Protein AF-A0A3P6EZZ0-F1 (afdb_monomer_lite)

Foldseek 3Di:
DDDDDDDDDDDPKDWFDADDDDDDDDDDDDFGEHEDQVDPAWEDQDCVQFPDWDADPFDWDQDPVRDIWTWGGFGFGPDPPDDGDHGYTNIPPDRGTYDHPNVLVVVQWDWDDDPPTTITGRVVCVVVPPCFLLNVVCVVVPNPDSQVVLVCLVVVVDPPRPNGDNDDPDDDPVND

Structure (mmCIF, N/CA/C/O backbone):
data_AF-A0A3P6EZZ0-F1
#
_entry.id   AF-A0A3P6EZZ0-F1
#
loop_
_atom_site.group_PDB
_atom_site.id
_atom_site.type_symbol
_atom_site.label_atom_id
_atom_site.label_alt_id
_atom_site.label_comp_id
_atom_site.label_asym_id
_atom_site.label_entity_id
_atom_site.label_seq_id
_atom_site.pdbx_PDB_ins_code
_atom_site.Cartn_x
_atom_site.Cartn_y
_atom_site.Cartn_z
_atom_site.occupancy
_atom_site.B_iso_or_equiv
_atom_site.auth_seq_id
_atom_site.auth_comp_id
_atom_site.auth_asym_id
_atom_site.auth_atom_id
_atom_site.pdbx_PDB_model_num
ATOM 1 N N . MET A 1 1 ? 26.708 0.540 8.940 1.00 28.05 1 MET A N 1
ATOM 2 C CA . MET A 1 1 ? 27.035 0.423 7.504 1.00 28.05 1 MET A CA 1
ATOM 3 C C . MET A 1 1 ? 26.176 1.460 6.800 1.00 28.05 1 MET A C 1
ATOM 5 O O . MET A 1 1 ? 24.969 1.291 6.751 1.00 28.05 1 MET A O 1
ATOM 9 N N . VAL A 1 2 ? 26.761 2.605 6.452 1.00 23.91 2 VAL A N 1
ATOM 10 C CA . VAL A 1 2 ? 26.033 3.762 5.907 1.00 23.91 2 VAL A CA 1
ATOM 11 C C . VAL A 1 2 ? 25.915 3.562 4.398 1.00 23.91 2 VAL A C 1
ATOM 13 O O . VAL A 1 2 ? 26.934 3.332 3.751 1.00 23.91 2 VAL A O 1
ATOM 16 N N . CYS A 1 3 ? 24.706 3.614 3.842 1.00 23.72 3 CYS A N 1
ATOM 17 C CA . CYS A 1 3 ? 24.508 3.647 2.394 1.00 23.72 3 CYS A CA 1
ATOM 18 C C . CYS A 1 3 ? 23.926 4.999 1.989 1.00 23.72 3 CYS A C 1
ATOM 20 O O . CYS A 1 3 ? 22.814 5.356 2.367 1.00 23.72 3 CYS A O 1
ATOM 22 N N . ASN A 1 4 ? 24.730 5.733 1.222 1.00 24.80 4 ASN A N 1
ATOM 23 C CA . ASN A 1 4 ? 24.359 6.948 0.515 1.00 24.80 4 ASN A CA 1
ATOM 24 C C . ASN A 1 4 ? 23.373 6.603 -0.611 1.00 24.80 4 ASN A C 1
ATOM 26 O O . ASN A 1 4 ? 23.670 5.731 -1.428 1.00 24.80 4 ASN A O 1
ATOM 30 N N . LEU A 1 5 ? 22.246 7.315 -0.698 1.00 31.33 5 LEU A N 1
ATOM 31 C CA . LEU A 1 5 ? 21.409 7.304 -1.897 1.00 31.33 5 LEU A CA 1
ATOM 32 C C . LEU A 1 5 ? 21.987 8.273 -2.936 1.00 31.33 5 LEU A C 1
ATOM 34 O O . LEU A 1 5 ? 22.068 9.478 -2.702 1.00 31.33 5 LEU A O 1
ATOM 38 N N . ALA A 1 6 ? 22.351 7.742 -4.103 1.00 25.73 6 ALA A N 1
ATOM 39 C CA . ALA A 1 6 ? 22.494 8.524 -5.324 1.00 25.73 6 ALA A CA 1
ATOM 40 C C . ALA A 1 6 ? 21.128 8.610 -6.025 1.00 25.73 6 ALA A C 1
ATOM 42 O O . ALA A 1 6 ? 20.428 7.611 -6.179 1.00 25.73 6 ALA A O 1
ATOM 43 N N . ARG A 1 7 ? 20.758 9.823 -6.438 1.00 33.44 7 ARG A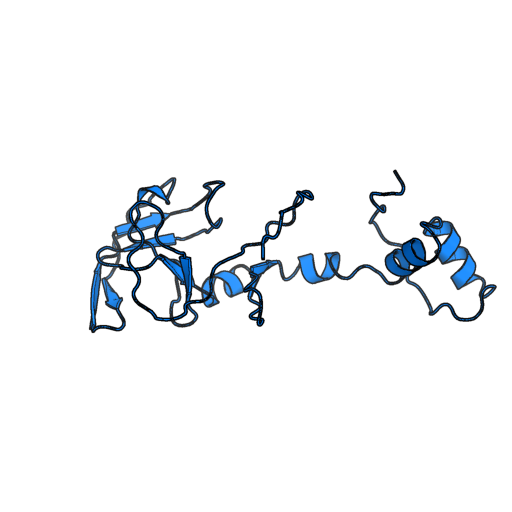 N 1
ATOM 44 C CA . ARG A 1 7 ? 19.511 10.155 -7.134 1.00 33.44 7 ARG A CA 1
ATOM 45 C C . ARG A 1 7 ? 19.653 9.821 -8.623 1.00 33.44 7 ARG A C 1
ATOM 47 O O . ARG A 1 7 ? 20.519 10.386 -9.285 1.00 33.44 7 ARG A O 1
ATOM 54 N N . ILE A 1 8 ? 18.793 8.948 -9.148 1.00 30.89 8 ILE A N 1
ATOM 55 C CA . ILE A 1 8 ? 18.548 8.784 -10.590 1.00 30.89 8 ILE A CA 1
ATOM 56 C C . ILE A 1 8 ? 17.035 8.885 -10.816 1.00 30.89 8 ILE A C 1
ATOM 58 O O . ILE A 1 8 ? 16.239 8.421 -10.002 1.00 30.89 8 ILE A O 1
ATOM 62 N N . GLN A 1 9 ? 16.661 9.592 -11.878 1.00 33.19 9 GLN A N 1
ATOM 63 C CA . GLN A 1 9 ? 15.334 10.137 -12.129 1.00 33.19 9 GLN A CA 1
ATOM 64 C C . GLN A 1 9 ? 14.316 9.075 -12.597 1.00 33.19 9 GLN A C 1
ATOM 66 O O . GLN A 1 9 ? 14.537 8.383 -13.584 1.00 33.19 9 GLN A O 1
ATOM 71 N N . GLU A 1 10 ? 13.212 9.019 -11.843 1.00 41.62 10 GLU A N 1
ATOM 72 C CA . GLU A 1 10 ? 11.846 8.522 -12.101 1.00 41.62 10 GLU A CA 1
ATOM 73 C C . GLU A 1 10 ? 11.598 7.091 -12.622 1.00 41.62 10 GLU A C 1
ATOM 75 O O . GLU A 1 10 ? 11.054 6.860 -13.700 1.00 41.62 10 GLU A O 1
ATOM 80 N N . ALA A 1 11 ? 11.776 6.133 -11.710 1.00 39.00 11 ALA A N 1
ATOM 81 C CA . ALA A 1 11 ? 10.779 5.089 -11.468 1.00 39.00 11 ALA A CA 1
ATOM 82 C C . ALA A 1 11 ? 10.306 5.234 -10.010 1.00 39.00 11 ALA A C 1
ATOM 84 O O . ALA A 1 11 ? 11.130 5.243 -9.097 1.00 39.00 11 ALA A O 1
ATOM 85 N N . THR A 1 12 ? 9.005 5.423 -9.774 1.00 47.19 12 THR A N 1
ATOM 86 C CA . THR A 1 12 ? 8.444 5.567 -8.419 1.00 47.19 12 THR A CA 1
ATOM 87 C C . THR A 1 12 ? 8.490 4.207 -7.726 1.00 47.19 12 THR A C 1
ATOM 89 O O . THR A 1 12 ? 7.590 3.392 -7.884 1.00 47.19 12 THR A O 1
ATOM 92 N N . TYR A 1 13 ? 9.588 3.926 -7.032 1.00 51.91 13 TYR A N 1
ATOM 93 C CA . TYR A 1 13 ? 9.741 2.738 -6.206 1.00 51.91 13 TYR A CA 1
ATOM 94 C C . TYR A 1 13 ? 9.215 3.063 -4.807 1.00 51.91 13 TYR A C 1
ATOM 96 O O . TYR A 1 13 ? 9.622 4.055 -4.201 1.00 51.91 13 TYR A O 1
ATOM 104 N N . MET A 1 14 ? 8.351 2.205 -4.274 1.00 54.03 14 MET A N 1
ATOM 105 C CA . MET A 1 14 ? 7.872 2.304 -2.896 1.00 54.03 14 MET A CA 1
ATOM 106 C C . MET A 1 14 ? 8.719 1.380 -2.016 1.00 54.03 14 MET A C 1
ATOM 108 O O . MET A 1 14 ? 8.577 0.162 -2.095 1.00 54.03 14 MET A O 1
ATOM 112 N N . ILE A 1 15 ? 9.630 1.953 -1.219 1.00 52.09 15 ILE A N 1
ATOM 113 C CA . ILE A 1 15 ? 10.381 1.223 -0.185 1.00 52.09 15 ILE A CA 1
ATOM 114 C C . ILE A 1 15 ? 9.581 1.346 1.114 1.00 52.09 15 ILE A C 1
ATOM 116 O O . ILE A 1 15 ? 9.424 2.451 1.626 1.00 52.09 15 ILE A O 1
ATOM 120 N N . SER A 1 16 ? 9.087 0.236 1.664 1.00 51.25 16 SER A N 1
ATOM 121 C CA . SER A 1 16 ? 8.527 0.206 3.024 1.00 51.25 16 SER A CA 1
ATOM 122 C C . SER A 1 16 ? 9.181 -0.900 3.849 1.00 51.25 16 SER A C 1
ATOM 124 O O . SER A 1 16 ? 9.653 -1.915 3.327 1.00 51.25 16 SER A O 1
ATOM 126 N N . ASN A 1 17 ? 9.264 -0.655 5.155 1.00 45.66 17 ASN A N 1
ATOM 127 C CA . ASN A 1 17 ? 9.821 -1.596 6.109 1.00 45.66 17 ASN A CA 1
ATOM 128 C C . ASN A 1 17 ? 8.836 -2.756 6.315 1.00 45.66 17 ASN A C 1
ATOM 130 O O . ASN A 1 17 ? 7.665 -2.554 6.636 1.00 45.66 17 ASN A O 1
ATOM 134 N N . VAL A 1 18 ? 9.318 -3.989 6.164 1.00 45.22 18 VAL A N 1
ATOM 135 C CA . VAL A 1 18 ? 8.563 -5.188 6.556 1.00 45.22 18 VAL A CA 1
ATOM 136 C C . VAL A 1 18 ? 8.558 -5.277 8.083 1.00 45.22 18 VAL A C 1
ATOM 138 O O . VAL A 1 18 ? 9.588 -5.059 8.723 1.00 45.22 18 VAL A O 1
ATOM 141 N N . ALA A 1 19 ? 7.404 -5.581 8.680 1.00 38.41 19 ALA A N 1
ATOM 142 C CA . ALA A 1 19 ? 7.264 -5.664 10.129 1.00 38.41 19 ALA A CA 1
ATOM 143 C C . ALA A 1 19 ? 8.141 -6.784 10.720 1.00 38.41 19 ALA A C 1
ATOM 145 O O . ALA A 1 19 ? 7.904 -7.963 10.469 1.00 38.41 19 ALA A O 1
ATOM 146 N N . TYR A 1 20 ? 9.100 -6.418 11.574 1.00 37.12 20 TYR A N 1
ATOM 147 C CA . TYR A 1 20 ? 9.506 -7.257 12.700 1.00 37.12 20 TYR A CA 1
ATOM 148 C C . TYR A 1 20 ? 8.698 -6.798 13.914 1.00 37.12 20 TYR A C 1
ATOM 150 O O . TYR A 1 20 ? 8.723 -5.622 14.274 1.00 37.12 20 TYR A O 1
ATOM 158 N N . THR A 1 21 ? 7.953 -7.707 14.541 1.00 36.00 21 THR A N 1
ATOM 159 C CA . THR A 1 21 ? 7.258 -7.409 15.795 1.00 36.00 21 THR A CA 1
ATOM 160 C C . THR A 1 21 ? 8.283 -7.299 16.923 1.00 36.00 21 THR A C 1
ATOM 162 O O . THR A 1 21 ? 8.655 -8.301 17.532 1.00 36.00 21 THR A O 1
ATOM 165 N N . SER A 1 22 ? 8.724 -6.088 17.236 1.00 38.91 22 SER A N 1
ATOM 166 C CA . SER A 1 22 ? 9.262 -5.767 18.557 1.00 38.91 22 SER A CA 1
ATOM 167 C C . SER A 1 22 ? 8.911 -4.331 18.908 1.00 38.91 22 SER A C 1
ATOM 169 O O . SER A 1 22 ? 9.177 -3.408 18.141 1.00 38.91 22 SER A O 1
ATOM 171 N N . ALA A 1 23 ? 8.272 -4.176 20.065 1.00 46.78 23 ALA A N 1
ATOM 172 C CA . ALA A 1 23 ? 7.908 -2.900 20.645 1.00 46.78 23 ALA A CA 1
ATOM 173 C C . ALA A 1 23 ? 9.170 -2.092 20.960 1.00 46.78 23 ALA A C 1
ATOM 175 O O . ALA A 1 23 ? 9.807 -2.340 21.976 1.00 46.78 23 ALA A O 1
ATOM 176 N N . GLU A 1 24 ? 9.497 -1.106 20.131 1.00 44.06 24 GLU A N 1
ATOM 177 C CA . GLU A 1 24 ? 10.319 0.017 20.566 1.00 44.06 24 GLU A CA 1
ATOM 178 C C . GLU A 1 24 ? 9.646 1.326 20.166 1.00 44.06 24 GLU A C 1
ATOM 180 O O . GLU A 1 24 ? 9.379 1.612 19.001 1.00 44.06 24 GLU A O 1
ATOM 185 N N . SER A 1 25 ? 9.309 2.095 21.197 1.00 52.31 25 SER A N 1
ATOM 186 C CA . SER A 1 25 ? 8.769 3.441 21.121 1.00 52.31 25 SER A CA 1
ATOM 187 C C . SER A 1 25 ? 9.882 4.417 20.742 1.00 52.31 25 SER A C 1
ATOM 189 O O . SER A 1 25 ? 10.648 4.839 21.610 1.00 52.31 25 SER A O 1
ATOM 191 N N . SER A 1 26 ? 9.966 4.804 19.470 1.00 43.06 26 SER A N 1
ATOM 192 C CA . SER A 1 26 ? 10.725 5.988 19.062 1.00 43.06 26 SER A CA 1
ATOM 193 C C . SER A 1 26 ? 9.802 7.208 19.025 1.00 43.06 26 SER A C 1
ATOM 195 O O . SER A 1 26 ? 8.732 7.188 18.424 1.00 43.06 26 SER A O 1
ATOM 197 N N . SER A 1 27 ? 10.219 8.256 19.725 1.00 49.09 27 SER A N 1
ATOM 198 C CA . SER A 1 27 ? 9.545 9.542 19.913 1.00 49.09 27 SER A CA 1
ATOM 199 C C . SER A 1 27 ? 9.191 10.273 18.606 1.00 49.09 27 SER A C 1
ATOM 201 O O . SER A 1 27 ? 10.075 10.470 17.782 1.00 49.09 27 SER A O 1
ATOM 203 N N . GLN A 1 28 ? 7.919 10.697 18.514 1.00 50.50 28 GLN A N 1
ATOM 204 C CA . GLN A 1 28 ? 7.280 11.729 17.664 1.00 50.50 28 GLN A CA 1
ATOM 205 C C . GLN A 1 28 ? 7.829 11.947 16.238 1.00 50.50 28 GLN A C 1
ATOM 207 O O . GLN A 1 28 ? 8.820 12.642 16.053 1.00 50.50 28 GLN A O 1
ATOM 212 N N . ASP A 1 29 ? 7.154 11.393 15.224 1.00 53.34 29 ASP A N 1
ATOM 213 C CA . ASP A 1 29 ? 6.079 12.073 14.449 1.00 53.34 29 ASP A CA 1
ATOM 214 C C . ASP A 1 29 ? 5.773 11.344 13.118 1.00 53.34 29 ASP A C 1
ATOM 216 O O . ASP A 1 29 ? 4.855 11.706 12.396 1.00 53.34 29 ASP A O 1
ATOM 220 N N . ASP A 1 30 ? 6.479 10.249 12.815 1.00 63.12 30 ASP A N 1
ATOM 221 C CA . ASP A 1 30 ? 6.140 9.367 11.694 1.00 63.12 30 ASP A CA 1
ATOM 222 C C . ASP A 1 30 ? 5.981 7.925 12.166 1.00 63.12 30 ASP A C 1
ATOM 224 O O . ASP A 1 30 ? 6.948 7.222 12.467 1.00 63.12 30 ASP A O 1
ATOM 228 N N . SER A 1 31 ? 4.730 7.471 12.243 1.00 71.62 31 SER A N 1
ATOM 229 C CA . SER A 1 31 ? 4.458 6.056 12.493 1.00 71.62 31 SER A CA 1
ATOM 230 C C . SER A 1 31 ? 4.838 5.248 11.244 1.00 71.62 31 SER A C 1
ATOM 232 O O . SER A 1 31 ? 4.391 5.586 10.144 1.00 71.62 31 SER A O 1
ATOM 234 N N . PRO A 1 32 ? 5.642 4.177 11.373 1.00 79.44 32 PRO A N 1
ATOM 235 C CA . PRO A 1 32 ? 6.087 3.397 10.224 1.00 79.44 32 PRO A CA 1
ATOM 236 C C . PRO A 1 32 ? 4.910 2.775 9.463 1.00 79.44 32 PRO A C 1
ATOM 238 O O . PRO A 1 32 ? 3.888 2.405 10.045 1.00 79.44 32 PRO A O 1
ATOM 241 N N . TRP A 1 33 ? 5.086 2.645 8.148 1.00 85.88 33 TRP A N 1
ATOM 242 C CA . TRP A 1 33 ? 4.167 1.941 7.257 1.00 85.88 33 TRP A CA 1
ATOM 243 C C . TRP A 1 33 ? 4.601 0.491 7.077 1.00 85.88 33 TRP A C 1
ATOM 245 O O . TRP A 1 33 ? 5.747 0.238 6.693 1.00 85.88 33 TRP A O 1
ATOM 255 N N . TYR A 1 34 ? 3.669 -0.436 7.288 1.00 86.62 34 TYR A N 1
ATOM 256 C CA . TYR A 1 34 ? 3.895 -1.872 7.173 1.00 86.62 34 TYR A CA 1
ATOM 257 C C . TYR A 1 34 ? 3.076 -2.472 6.037 1.00 86.62 34 TYR A C 1
ATOM 259 O O . TYR A 1 34 ? 1.875 -2.229 5.939 1.00 86.62 34 TYR A O 1
ATOM 267 N N . PHE A 1 35 ? 3.702 -3.309 5.213 1.00 88.38 35 PHE A N 1
ATOM 268 C CA . PHE A 1 35 ? 2.961 -4.158 4.285 1.00 88.38 35 PHE A CA 1
ATOM 269 C C . PHE A 1 35 ? 2.149 -5.203 5.043 1.00 88.38 35 PHE A C 1
ATOM 271 O O . PHE A 1 35 ? 2.686 -5.938 5.873 1.00 88.38 35 PHE A O 1
ATOM 278 N N . ASP A 1 36 ? 0.871 -5.304 4.703 1.00 88.19 36 ASP A N 1
ATOM 279 C CA . ASP A 1 36 ? -0.048 -6.259 5.296 1.00 88.19 36 ASP A CA 1
ATOM 280 C C . ASP A 1 36 ? -0.825 -6.999 4.202 1.00 88.19 36 ASP A C 1
ATOM 282 O O . ASP A 1 36 ? -1.517 -6.405 3.370 1.00 88.19 36 ASP A O 1
ATOM 286 N N . SER A 1 37 ? -0.683 -8.323 4.184 1.00 86.75 37 SER A N 1
ATOM 287 C CA . SER A 1 37 ? -1.398 -9.204 3.255 1.00 86.75 37 SER A CA 1
ATOM 288 C C . SER A 1 37 ? -2.789 -9.599 3.753 1.00 86.75 37 SER A C 1
ATOM 290 O O . SER A 1 37 ? -3.623 -10.013 2.951 1.00 86.75 37 SER A O 1
ATOM 292 N N . CYS A 1 38 ? -3.062 -9.449 5.052 1.00 84.81 38 CYS A N 1
ATOM 293 C CA . CYS A 1 38 ? -4.352 -9.753 5.667 1.00 84.81 38 CYS A CA 1
ATOM 294 C C . CYS A 1 38 ? -5.354 -8.599 5.532 1.00 84.81 38 CYS A C 1
ATOM 296 O O . CYS A 1 38 ? -6.556 -8.808 5.697 1.00 84.81 38 CYS A O 1
ATOM 298 N N . PHE A 1 39 ? -4.887 -7.393 5.206 1.00 82.75 39 PHE A N 1
ATOM 299 C CA . PHE A 1 39 ? -5.744 -6.235 4.981 1.00 82.75 39 PHE A CA 1
ATOM 300 C C . PHE A 1 39 ? -6.062 -6.035 3.500 1.00 82.75 39 PHE A C 1
ATOM 302 O O . PHE A 1 39 ? -5.202 -6.152 2.627 1.00 82.75 39 PHE A O 1
ATOM 309 N N . SER A 1 40 ? -7.317 -5.679 3.223 1.00 87.69 40 SER A N 1
ATOM 310 C CA . SER A 1 40 ? -7.836 -5.411 1.873 1.00 87.69 40 SER A CA 1
ATOM 311 C C . SER A 1 40 ? -7.806 -3.933 1.471 1.00 87.69 40 SER A C 1
ATOM 313 O O . SER A 1 40 ? -8.197 -3.593 0.348 1.00 87.69 40 SER A O 1
ATOM 315 N N . LYS A 1 41 ? -7.419 -3.051 2.403 1.00 93.69 41 LYS A N 1
ATOM 316 C CA . LYS A 1 41 ? -7.342 -1.598 2.219 1.00 93.69 41 LYS A CA 1
ATOM 317 C C . LYS A 1 41 ? -6.117 -1.024 2.913 1.00 93.69 41 LYS A C 1
ATOM 319 O O . LYS A 1 41 ? -5.741 -1.514 3.977 1.00 93.69 41 LYS A O 1
ATOM 324 N N . HIS A 1 42 ? -5.524 0.013 2.329 1.00 94.00 42 HIS A N 1
ATOM 325 C CA . HIS A 1 42 ? -4.560 0.858 3.035 1.00 94.00 42 HIS A CA 1
ATOM 326 C C . HIS A 1 42 ? -5.245 1.568 4.204 1.00 94.00 42 HIS A C 1
ATOM 328 O O . HIS A 1 42 ? -6.378 2.028 4.049 1.00 94.00 42 HIS A O 1
ATOM 334 N N . MET A 1 43 ? -4.586 1.668 5.360 1.00 94.62 43 MET A N 1
ATOM 335 C CA . MET A 1 43 ? -5.178 2.271 6.558 1.00 94.62 43 MET A CA 1
ATOM 336 C C . MET A 1 43 ? -4.171 3.100 7.355 1.00 94.62 43 MET A C 1
ATOM 338 O O . MET A 1 43 ? -3.001 2.738 7.455 1.00 94.62 43 MET A O 1
ATOM 342 N N . THR A 1 44 ? -4.643 4.190 7.954 1.00 93.88 44 THR A N 1
ATOM 343 C CA . THR A 1 44 ? -3.873 5.037 8.873 1.00 93.88 44 THR A CA 1
ATOM 344 C C . THR A 1 44 ? -4.790 5.653 9.932 1.00 93.88 44 THR A C 1
ATOM 346 O O . THR A 1 44 ? -5.966 5.899 9.662 1.00 93.88 44 THR A O 1
ATOM 349 N N . GLU A 1 45 ? -4.257 5.913 11.128 1.00 94.56 45 GLU A N 1
ATOM 350 C CA . GLU A 1 45 ? -4.888 6.783 12.139 1.00 94.56 45 GLU A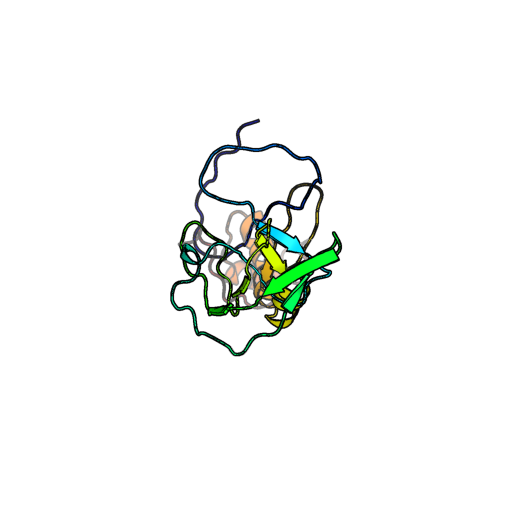 CA 1
ATOM 351 C C . GLU A 1 45 ? -4.424 8.250 11.996 1.00 94.56 45 GLU A C 1
ATOM 353 O O . GLU A 1 45 ? -4.957 9.148 12.641 1.00 94.56 45 GLU A O 1
ATOM 358 N N . ASN A 1 46 ? -3.447 8.544 11.135 1.00 92.62 46 ASN A N 1
ATOM 359 C CA . ASN A 1 46 ? -2.964 9.906 10.952 1.00 92.62 46 ASN A CA 1
ATOM 360 C C . ASN A 1 46 ? -3.673 10.583 9.770 1.00 92.62 46 ASN A C 1
ATOM 362 O O . ASN A 1 46 ? -3.355 10.347 8.603 1.00 92.62 46 ASN A O 1
ATOM 366 N N . GLN A 1 47 ? -4.638 11.450 10.078 1.00 92.69 47 GLN A N 1
ATOM 367 C CA . GLN A 1 47 ? -5.384 12.199 9.066 1.00 92.69 47 GLN A CA 1
ATOM 368 C C . GLN A 1 47 ? -4.495 13.177 8.274 1.00 92.69 47 GLN A C 1
ATOM 370 O O . GLN A 1 47 ? -4.793 13.442 7.111 1.00 92.69 47 GLN A O 1
ATOM 375 N N . ASP A 1 48 ? -3.389 13.665 8.844 1.00 91.56 48 ASP A N 1
ATOM 376 C CA . ASP A 1 48 ? -2.502 14.657 8.209 1.00 91.56 48 ASP A CA 1
ATOM 377 C C . ASP A 1 48 ? -1.707 14.084 7.023 1.00 91.56 48 ASP A C 1
ATOM 379 O O . ASP A 1 48 ? -1.053 14.810 6.266 1.00 91.56 48 ASP A O 1
ATOM 383 N N . TYR A 1 49 ? -1.760 12.766 6.839 1.00 90.50 49 TYR A N 1
ATOM 384 C CA . TYR A 1 49 ? -1.231 12.091 5.660 1.00 90.50 49 TYR A CA 1
ATOM 385 C C . TYR A 1 49 ? -2.178 12.154 4.455 1.00 90.50 49 TYR A C 1
ATOM 387 O O . TYR A 1 49 ? -1.753 11.896 3.329 1.00 90.50 49 TYR A O 1
ATOM 395 N N . ILE A 1 50 ? -3.451 12.499 4.667 1.00 92.56 50 ILE A N 1
ATOM 396 C CA . ILE A 1 50 ? -4.502 12.425 3.652 1.00 92.56 50 ILE A CA 1
ATOM 397 C C . ILE A 1 50 ? -4.836 13.836 3.154 1.00 92.56 50 ILE A C 1
ATOM 399 O O . ILE A 1 50 ? -5.434 14.632 3.873 1.00 92.56 50 ILE A O 1
ATOM 403 N N . GLU A 1 51 ? -4.512 14.147 1.895 1.00 88.81 51 GLU A N 1
ATOM 404 C CA . GLU A 1 51 ? -4.671 15.510 1.353 1.00 88.81 51 GLU A CA 1
ATOM 405 C C . GLU A 1 51 ? -6.139 15.934 1.169 1.00 88.81 51 GLU A C 1
ATOM 407 O O . GLU A 1 51 ? -6.467 17.119 1.251 1.00 88.81 51 GLU A O 1
ATOM 412 N N . LYS A 1 52 ? -7.042 14.977 0.915 1.00 88.62 52 LYS A N 1
ATOM 413 C CA . LYS A 1 52 ? -8.488 15.206 0.740 1.00 88.62 52 LYS A CA 1
ATOM 414 C C . LYS A 1 52 ? -9.283 14.037 1.306 1.00 88.62 52 LYS A C 1
ATOM 416 O O . LYS A 1 52 ? -9.588 13.084 0.593 1.00 88.62 52 LYS A O 1
ATOM 421 N N . LEU A 1 53 ? -9.596 14.100 2.598 1.00 94.44 53 LEU A N 1
ATOM 422 C CA . LEU A 1 53 ? -10.399 13.071 3.249 1.00 94.44 53 LEU A CA 1
ATOM 423 C C . LEU A 1 53 ? -11.880 13.213 2.866 1.00 94.44 53 LEU A C 1
ATOM 425 O O . LEU A 1 53 ? -12.572 14.136 3.306 1.00 94.44 53 LEU A O 1
ATOM 429 N N . GLU A 1 54 ? -12.390 12.254 2.105 1.00 95.94 54 GLU A N 1
ATOM 430 C CA . GLU A 1 54 ? -13.817 12.105 1.853 1.00 95.94 54 GLU A CA 1
ATOM 431 C C . GLU A 1 54 ? -14.446 11.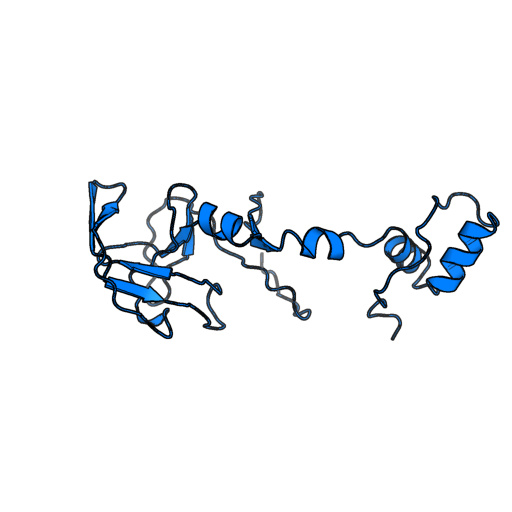289 2.979 1.00 95.94 54 GLU A C 1
ATOM 433 O O . GLU A 1 54 ? -14.131 10.115 3.182 1.00 95.94 54 GLU A O 1
ATOM 438 N N . HIS A 1 55 ? -15.347 11.913 3.737 1.00 95.94 55 HIS A N 1
ATOM 439 C CA . HIS A 1 55 ? -16.047 11.222 4.812 1.00 95.94 55 HIS A CA 1
ATOM 440 C C . HIS A 1 55 ? -17.009 10.188 4.234 1.00 95.94 55 HIS A C 1
ATOM 442 O O . HIS A 1 55 ? -17.860 10.505 3.400 1.00 95.94 55 HIS A O 1
ATOM 448 N N . VAL A 1 56 ? -16.927 8.961 4.737 1.00 93.69 56 VAL A N 1
ATOM 449 C CA . VAL A 1 56 ? -17.799 7.865 4.310 1.00 93.69 56 VAL A CA 1
ATOM 450 C C . VAL A 1 56 ? -18.652 7.394 5.478 1.00 93.69 56 VAL A C 1
ATOM 452 O O . VAL A 1 56 ? -18.249 7.465 6.639 1.00 93.69 56 VAL A O 1
ATOM 455 N N . LYS A 1 57 ? -19.843 6.857 5.188 1.00 89.12 57 LYS A N 1
ATOM 456 C CA . LYS A 1 57 ? -20.589 6.057 6.172 1.00 89.12 57 LYS A CA 1
ATOM 457 C C . LYS A 1 57 ? -19.908 4.694 6.309 1.00 89.12 57 LYS A C 1
ATOM 459 O O . LYS A 1 57 ? -20.392 3.692 5.793 1.00 89.12 57 LYS A O 1
ATOM 464 N N . GLY A 1 58 ? -18.739 4.708 6.937 1.00 83.31 58 GLY A N 1
ATOM 465 C CA . GLY A 1 58 ? -17.897 3.543 7.137 1.00 83.31 58 GLY A CA 1
ATOM 466 C C . GLY A 1 58 ? -18.427 2.608 8.222 1.00 83.31 58 GLY A C 1
ATOM 467 O O . GLY A 1 58 ? -19.208 3.000 9.093 1.00 83.31 58 GLY A O 1
ATOM 468 N N . GLY A 1 59 ? -17.992 1.351 8.149 1.00 91.12 59 GLY A N 1
ATOM 469 C CA . GLY A 1 59 ? -18.180 0.366 9.210 1.00 91.12 59 GLY A CA 1
ATOM 470 C C . GLY A 1 59 ? -17.099 0.464 10.289 1.00 91.12 59 GLY A C 1
ATOM 471 O O . GLY A 1 59 ? -16.410 1.477 10.428 1.00 91.12 59 GLY A O 1
ATOM 472 N N . LYS A 1 60 ? -16.940 -0.625 11.041 1.00 92.50 60 LYS A N 1
ATOM 473 C CA . LYS A 1 60 ? -15.810 -0.819 11.949 1.00 92.50 60 LYS A CA 1
ATOM 474 C C . LYS A 1 60 ? -14.855 -1.866 11.389 1.00 92.50 60 LYS A C 1
ATOM 476 O O . LYS A 1 60 ? -15.296 -2.846 10.792 1.00 92.50 60 LYS A O 1
ATOM 481 N N . VAL A 1 61 ? -13.572 -1.674 11.634 1.00 89.31 61 VAL A N 1
ATOM 482 C CA . VAL A 1 61 ? -12.507 -2.653 11.434 1.00 89.31 61 VAL A CA 1
ATOM 483 C C . VAL A 1 61 ? -12.248 -3.322 12.777 1.00 89.31 61 VAL A C 1
ATOM 485 O O . VAL A 1 61 ? -12.248 -2.648 13.801 1.00 89.31 61 VAL A O 1
ATOM 488 N N . THR A 1 62 ? -12.072 -4.642 12.791 1.00 89.12 62 THR A N 1
ATOM 489 C CA . THR A 1 62 ? -11.638 -5.369 13.995 1.00 89.12 62 THR A CA 1
ATOM 490 C C . THR A 1 62 ? -10.149 -5.656 13.866 1.00 89.12 62 THR A C 1
ATOM 492 O O . THR A 1 62 ? -9.707 -6.149 12.831 1.00 89.12 62 THR A O 1
ATOM 495 N N . PHE A 1 63 ? -9.386 -5.312 14.893 1.00 85.56 63 PHE A N 1
ATOM 496 C CA . PHE A 1 63 ? -7.941 -5.476 14.943 1.00 85.56 63 PHE A CA 1
ATOM 497 C C . PHE A 1 63 ? -7.561 -6.875 15.437 1.00 85.56 63 PHE A C 1
ATOM 499 O O . PHE A 1 63 ? -8.384 -7.609 15.986 1.00 85.56 63 PHE A O 1
ATOM 506 N N . GLY A 1 64 ? -6.288 -7.245 15.267 1.00 79.56 64 GLY A N 1
ATOM 507 C CA . GLY A 1 64 ? -5.778 -8.556 15.685 1.00 79.56 64 GLY A CA 1
ATOM 508 C C . GLY A 1 64 ? -5.852 -8.811 17.197 1.00 79.56 64 GLY A C 1
ATOM 509 O O . GLY A 1 64 ? -5.860 -9.963 17.618 1.00 79.56 64 GLY A O 1
ATOM 510 N N . ASP A 1 65 ? -5.947 -7.758 18.010 1.00 81.69 65 ASP A N 1
ATOM 511 C CA . ASP A 1 65 ? -6.132 -7.836 19.465 1.00 81.69 65 ASP A CA 1
ATOM 512 C C . ASP A 1 65 ? -7.612 -7.906 19.893 1.00 81.69 65 ASP A C 1
ATOM 514 O O . ASP A 1 65 ? -7.915 -7.928 21.085 1.00 81.69 65 ASP A O 1
ATOM 518 N N . GLY A 1 66 ? -8.543 -7.948 18.933 1.00 86.88 66 GLY A N 1
ATOM 519 C CA . GLY A 1 66 ? -9.986 -7.928 19.177 1.00 86.88 66 GLY A CA 1
ATOM 520 C C . GLY A 1 66 ? -10.567 -6.533 19.424 1.00 86.88 66 GLY A C 1
ATOM 521 O O . GLY A 1 66 ? -11.789 -6.403 19.539 1.00 86.88 66 GLY A O 1
ATOM 522 N N . GLY A 1 67 ? -9.733 -5.489 19.470 1.00 88.44 67 GLY A N 1
ATOM 523 C CA . GLY A 1 67 ? -10.172 -4.099 19.455 1.00 88.44 67 GLY A CA 1
ATOM 524 C C . GLY A 1 67 ? -10.889 -3.743 18.151 1.00 88.44 67 GLY A C 1
ATOM 525 O O . GLY A 1 67 ? -10.824 -4.474 17.161 1.00 88.44 67 GLY A O 1
ATOM 526 N N . GLN A 1 68 ? -11.600 -2.615 18.139 1.00 91.81 68 GLN A N 1
ATOM 527 C CA . GLN A 1 68 ? -12.290 -2.139 16.942 1.00 91.81 68 GLN A CA 1
ATOM 528 C C . GLN A 1 68 ? -12.042 -0.659 16.700 1.00 91.81 68 GLN A C 1
ATOM 530 O O . GLN A 1 68 ? -12.127 0.129 17.639 1.00 91.81 68 GLN A O 1
ATOM 535 N N . GLY A 1 69 ? -11.843 -0.311 15.431 1.00 92.62 69 GLY A N 1
ATOM 536 C CA . GLY A 1 69 ? -11.725 1.060 14.953 1.00 92.62 69 GLY A CA 1
ATOM 537 C C . GLY A 1 69 ? -12.841 1.426 13.983 1.00 92.62 69 GLY A C 1
ATOM 538 O O . GLY A 1 69 ? -13.250 0.618 13.149 1.00 92.62 69 GLY A O 1
ATOM 539 N N . LYS A 1 70 ? -13.377 2.633 14.080 1.00 96.06 70 LYS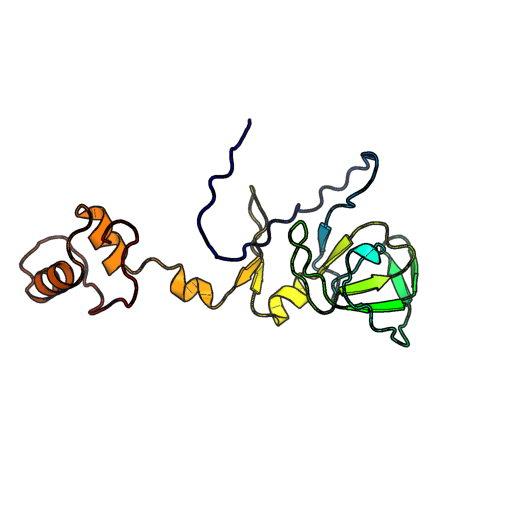 A N 1
ATOM 540 C CA . LYS A 1 70 ? -14.347 3.216 13.164 1.00 96.06 70 LYS A CA 1
ATOM 541 C C . LYS A 1 70 ? -13.637 3.794 11.945 1.00 96.06 70 LYS A C 1
ATOM 543 O O . LYS A 1 70 ? -12.666 4.531 12.056 1.00 96.06 70 LYS A O 1
ATOM 548 N N . ILE A 1 71 ? -14.193 3.516 10.770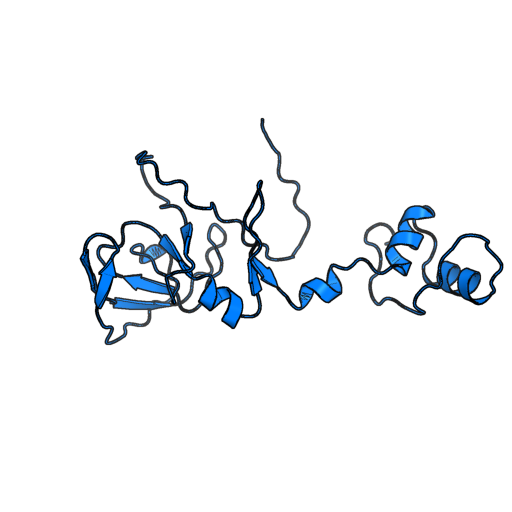 1.00 96.75 71 ILE A N 1
ATOM 549 C CA . ILE A 1 71 ? -13.774 4.155 9.524 1.00 96.75 71 ILE A CA 1
ATOM 550 C C . ILE A 1 71 ? -14.441 5.530 9.426 1.00 96.75 71 ILE A C 1
ATOM 552 O O . ILE A 1 71 ? -15.671 5.636 9.450 1.00 96.75 71 ILE A O 1
ATOM 556 N N . HIS A 1 72 ? -13.633 6.573 9.276 1.00 96.31 72 HIS A N 1
ATOM 557 C CA . HIS A 1 72 ? -14.097 7.955 9.159 1.00 96.31 72 HIS A CA 1
ATOM 558 C C . HIS A 1 72 ? -14.201 8.423 7.710 1.00 96.31 72 HIS A C 1
ATOM 560 O O . HIS A 1 72 ? -15.139 9.135 7.346 1.00 96.31 72 HIS A O 1
ATOM 566 N N . GLY A 1 73 ? -13.252 8.014 6.876 1.00 96.56 73 GLY A N 1
ATOM 567 C CA . GLY A 1 73 ? -13.144 8.507 5.516 1.00 96.56 73 GLY A CA 1
ATOM 568 C C . GLY A 1 73 ? -12.125 7.741 4.698 1.00 96.56 73 GLY A C 1
ATOM 569 O O . GLY A 1 73 ? -11.408 6.883 5.214 1.00 96.56 73 GLY A O 1
ATOM 570 N N . VAL A 1 74 ? -12.078 8.078 3.419 1.00 96.56 74 VAL A N 1
ATOM 571 C CA . VAL A 1 74 ? -11.102 7.580 2.459 1.00 96.56 74 VAL A CA 1
ATOM 572 C C . VAL A 1 74 ? -10.480 8.765 1.732 1.00 96.56 74 VAL A C 1
ATOM 574 O O . VAL A 1 74 ? -11.141 9.777 1.512 1.00 96.56 74 VAL A O 1
ATOM 577 N N . GLY A 1 75 ? -9.209 8.667 1.371 1.00 95.19 75 GLY A N 1
ATOM 578 C CA . GLY A 1 75 ? -8.565 9.699 0.574 1.00 95.19 75 GLY A CA 1
ATOM 579 C C . GLY A 1 75 ? -7.263 9.237 -0.055 1.00 95.19 75 GLY A C 1
ATOM 580 O O . GLY A 1 75 ? -6.977 8.043 -0.147 1.00 95.19 75 GLY A O 1
ATOM 581 N N . MET A 1 76 ? -6.490 10.208 -0.521 1.00 92.56 76 MET A N 1
ATOM 582 C CA . MET A 1 76 ? -5.224 9.993 -1.207 1.00 92.56 76 MET A CA 1
ATOM 583 C C . MET A 1 76 ? -4.069 10.568 -0.395 1.00 92.56 76 MET A C 1
ATOM 585 O O . MET A 1 76 ? -4.222 11.597 0.267 1.00 92.56 76 MET A O 1
ATOM 589 N N . MET A 1 77 ? -2.921 9.906 -0.489 1.00 88.44 77 MET A N 1
ATOM 590 C CA . MET A 1 77 ? -1.651 10.343 0.070 1.00 88.44 77 MET A CA 1
ATOM 591 C C . MET A 1 77 ? -0.692 10.664 -1.081 1.00 88.44 77 MET A C 1
ATOM 593 O O . MET A 1 77 ? -0.271 9.764 -1.806 1.00 88.44 77 MET A O 1
ATOM 597 N N . GLU A 1 78 ? -0.371 11.947 -1.266 1.00 82.38 78 GLU A N 1
ATOM 598 C CA . GLU A 1 78 ? 0.533 12.446 -2.326 1.00 82.38 78 GLU A CA 1
ATOM 599 C C . GLU A 1 78 ? 1.787 13.148 -1.792 1.00 82.38 78 GLU A C 1
ATOM 601 O O . GLU A 1 78 ? 2.642 13.604 -2.561 1.00 82.38 78 GLU A O 1
ATOM 606 N N . ARG A 1 79 ? 1.939 13.166 -0.467 1.00 79.94 79 ARG A N 1
ATOM 607 C CA . ARG A 1 79 ? 3.075 13.756 0.230 1.00 79.94 79 ARG A CA 1
ATOM 608 C C . ARG A 1 79 ? 4.405 13.162 -0.243 1.00 79.94 79 ARG A C 1
ATOM 610 O O . ARG A 1 79 ? 4.554 11.952 -0.377 1.00 79.94 79 ARG A O 1
ATOM 617 N N . ALA A 1 80 ? 5.385 14.028 -0.500 1.00 73.94 80 ALA A N 1
ATOM 618 C CA . ALA A 1 80 ? 6.664 13.642 -1.105 1.00 73.94 80 ALA A CA 1
ATOM 619 C C . ALA A 1 80 ? 7.551 12.770 -0.197 1.00 73.94 80 ALA A C 1
ATOM 621 O O . ALA A 1 80 ? 8.408 12.045 -0.699 1.00 73.94 80 ALA A O 1
ATOM 622 N N . ASP A 1 81 ? 7.365 12.873 1.117 1.00 76.62 81 ASP A N 1
ATOM 623 C CA . ASP A 1 81 ? 8.052 12.115 2.165 1.00 76.62 81 ASP A CA 1
ATOM 624 C C . ASP A 1 81 ? 7.381 10.770 2.479 1.00 76.62 81 ASP A C 1
ATOM 626 O O . ASP A 1 81 ? 7.962 9.948 3.186 1.00 76.62 81 ASP A O 1
ATOM 630 N N . LEU A 1 82 ? 6.190 10.520 1.929 1.00 78.69 82 LEU A N 1
ATOM 631 C CA . LEU A 1 82 ? 5.391 9.340 2.224 1.00 78.69 82 LEU A CA 1
ATOM 632 C C . LEU A 1 82 ? 5.153 8.470 0.984 1.00 78.69 82 LEU A C 1
ATOM 634 O O . LEU A 1 82 ? 5.239 8.935 -0.157 1.00 78.69 82 LEU A O 1
ATOM 638 N N . PRO A 1 83 ? 4.818 7.186 1.199 1.00 78.69 83 PRO A N 1
ATOM 639 C CA . PRO A 1 83 ? 4.258 6.325 0.169 1.00 78.69 83 PRO A CA 1
ATOM 640 C C . PRO A 1 83 ? 3.134 7.039 -0.611 1.00 78.69 83 PRO A C 1
ATOM 642 O O . PRO A 1 83 ? 2.176 7.523 -0.021 1.00 78.69 83 PRO A O 1
ATOM 645 N N . ARG A 1 84 ? 3.189 7.083 -1.945 1.00 84.75 84 ARG A N 1
ATOM 646 C CA . ARG A 1 84 ? 2.030 7.537 -2.731 1.00 84.75 84 ARG A CA 1
ATOM 647 C C . ARG A 1 84 ? 0.986 6.432 -2.782 1.00 84.75 84 ARG A C 1
ATOM 649 O O . ARG A 1 84 ? 1.230 5.407 -3.411 1.00 84.75 84 ARG A O 1
ATOM 656 N N . LEU A 1 85 ? -0.148 6.630 -2.117 1.00 90.69 85 LEU A N 1
ATOM 657 C CA . LEU A 1 85 ? -1.214 5.632 -2.000 1.00 90.69 85 LEU A CA 1
ATOM 658 C C . LEU A 1 85 ? -2.570 6.263 -2.319 1.00 90.69 85 LEU A C 1
ATOM 660 O O . LEU A 1 85 ? -2.873 7.377 -1.884 1.00 90.69 85 LEU A O 1
ATOM 664 N N . ILE A 1 86 ? -3.407 5.526 -3.045 1.00 91.25 86 ILE A N 1
ATOM 665 C CA . ILE A 1 86 ? -4.799 5.896 -3.313 1.00 91.25 86 ILE A CA 1
ATOM 666 C C . ILE A 1 86 ? -5.740 5.073 -2.434 1.00 91.25 86 ILE A C 1
ATOM 668 O O . ILE A 1 86 ? -5.407 3.980 -1.983 1.00 91.25 86 ILE A O 1
ATOM 672 N N . ASN A 1 87 ? -6.944 5.588 -2.192 1.00 94.44 87 ASN A N 1
ATOM 673 C CA . ASN A 1 87 ? -7.969 4.917 -1.388 1.00 94.44 87 ASN A CA 1
ATOM 674 C C . ASN A 1 87 ? -7.483 4.494 0.015 1.00 94.44 87 ASN A C 1
ATOM 676 O O . ASN A 1 87 ? -7.758 3.382 0.465 1.00 94.44 87 ASN A O 1
ATOM 680 N N . VAL A 1 88 ? -6.759 5.377 0.705 1.00 95.56 88 VAL A N 1
ATOM 681 C CA . VAL A 1 88 ? -6.294 5.180 2.084 1.00 95.56 88 VAL A CA 1
ATOM 682 C C . VAL A 1 88 ? -7.429 5.474 3.056 1.00 95.56 88 VAL A C 1
ATOM 684 O O . VAL A 1 88 ? -8.023 6.550 3.010 1.00 95.56 88 VAL A O 1
ATOM 687 N N . TYR A 1 89 ? -7.733 4.523 3.936 1.00 96.50 89 TYR A N 1
ATOM 688 C CA . TYR A 1 89 ? -8.808 4.631 4.917 1.00 96.50 89 TYR A CA 1
ATOM 689 C C . TYR A 1 89 ? -8.288 5.257 6.209 1.00 96.50 89 TYR A C 1
ATOM 691 O O . TYR A 1 89 ? -7.314 4.781 6.792 1.00 96.50 89 TYR A O 1
ATOM 699 N N . PHE A 1 90 ? -8.986 6.283 6.686 1.00 96.19 90 PHE A N 1
ATOM 700 C CA . PHE A 1 90 ? -8.756 6.851 8.009 1.00 96.19 90 PHE A CA 1
ATOM 701 C C . PHE A 1 90 ? -9.573 6.078 9.050 1.00 96.19 90 PHE A C 1
ATOM 703 O O . PHE A 1 90 ? -10.810 6.045 8.971 1.00 96.19 90 PHE A O 1
ATOM 710 N N . VAL A 1 91 ? -8.884 5.436 9.996 1.00 95.62 91 VAL A N 1
ATOM 711 C CA . VAL A 1 91 ? -9.477 4.538 10.998 1.00 95.62 91 VAL A CA 1
ATOM 712 C C . VAL A 1 91 ? -8.978 4.909 12.392 1.00 95.62 91 VAL A C 1
ATOM 714 O O . VAL A 1 91 ? -7.771 4.960 12.610 1.00 95.62 91 VAL A O 1
ATOM 717 N N . ASP A 1 92 ? -9.896 5.151 13.332 1.00 93.25 92 ASP A N 1
ATOM 718 C CA . ASP A 1 92 ? -9.526 5.429 14.727 1.00 93.25 92 ASP A CA 1
ATOM 719 C C . ASP A 1 92 ? -8.961 4.181 15.433 1.00 93.25 92 ASP A C 1
ATOM 721 O O . ASP A 1 92 ? -9.258 3.042 15.068 1.00 93.25 92 ASP A O 1
ATOM 725 N N . GLY A 1 93 ? -8.097 4.381 16.430 1.00 89.25 93 GLY A N 1
ATOM 726 C CA . GLY A 1 93 ? -7.515 3.308 17.238 1.00 89.25 93 GLY A CA 1
ATOM 727 C C . GLY A 1 93 ? -6.497 2.423 16.510 1.00 89.25 93 GLY A C 1
ATOM 728 O O . GLY A 1 93 ? -6.058 1.414 17.072 1.00 89.25 93 GLY A O 1
ATOM 729 N N . LEU A 1 94 ? -6.120 2.764 15.274 1.00 88.25 94 LEU A N 1
ATOM 730 C CA . LEU A 1 94 ? -5.157 2.005 14.489 1.00 88.25 94 LEU A CA 1
ATOM 731 C C . LEU A 1 94 ? -3.718 2.367 14.886 1.00 88.25 94 LEU A C 1
ATOM 733 O O . LEU A 1 94 ? -3.161 3.379 14.482 1.00 88.25 94 LEU A O 1
ATOM 737 N N . ARG A 1 95 ? -3.062 1.457 15.606 1.00 84.56 95 ARG A N 1
ATOM 738 C CA . ARG A 1 95 ? -1.722 1.682 16.181 1.00 84.56 95 ARG A CA 1
ATOM 739 C C . ARG A 1 95 ? -0.561 1.684 15.177 1.00 84.56 95 ARG A C 1
ATOM 741 O O . ARG A 1 95 ? 0.567 1.967 15.573 1.00 84.56 95 ARG A O 1
ATOM 748 N N . ALA A 1 96 ? -0.797 1.289 13.931 1.00 85.88 96 ALA A N 1
ATOM 749 C CA . ALA A 1 96 ? 0.225 1.172 12.896 1.00 85.88 96 ALA A CA 1
ATOM 750 C C . ALA A 1 96 ? -0.370 1.490 11.524 1.00 85.88 96 ALA A C 1
ATOM 752 O O . ALA A 1 96 ? -1.501 1.106 11.242 1.00 85.88 96 ALA A O 1
ATOM 753 N N . ASN A 1 97 ? 0.399 2.140 10.651 1.00 90.38 97 ASN A N 1
ATOM 754 C CA . ASN A 1 97 ? -0.054 2.418 9.292 1.00 90.38 97 ASN A CA 1
ATOM 755 C C . ASN A 1 97 ? 0.133 1.179 8.416 1.00 90.38 97 ASN A C 1
ATOM 757 O O . ASN A 1 97 ? 1.197 0.555 8.428 1.00 90.38 97 ASN A O 1
ATOM 761 N N . LEU A 1 98 ? -0.895 0.823 7.650 1.00 91.25 98 LEU A N 1
ATOM 762 C CA . LEU A 1 98 ? -0.950 -0.434 6.911 1.00 91.25 98 LEU A CA 1
ATOM 763 C C . LEU A 1 98 ? -1.041 -0.185 5.410 1.00 91.25 98 LEU A C 1
ATOM 765 O O . LEU A 1 98 ? -1.928 0.520 4.925 1.00 91.25 98 LEU A O 1
ATOM 769 N N . ILE A 1 99 ? -0.148 -0.828 4.665 1.00 92.19 99 ILE A N 1
ATOM 770 C CA . ILE A 1 99 ? -0.177 -0.907 3.212 1.00 92.19 99 ILE A CA 1
ATOM 771 C C . ILE A 1 99 ? -0.739 -2.276 2.818 1.00 92.19 99 ILE A C 1
ATOM 773 O O . ILE A 1 99 ? -0.053 -3.287 2.939 1.00 92.19 99 ILE A O 1
ATOM 777 N N . SER A 1 100 ? -1.975 -2.324 2.318 1.00 93.00 100 SER A N 1
ATOM 778 C CA . SER A 1 100 ? -2.560 -3.551 1.781 1.00 93.00 100 SER A CA 1
ATOM 779 C C . SER A 1 100 ? -1.790 -4.062 0.560 1.00 93.00 100 SER A C 1
ATOM 781 O O . SER A 1 100 ? -1.748 -3.408 -0.480 1.00 93.00 100 SER A O 1
ATOM 783 N N . VAL A 1 101 ? -1.218 -5.263 0.674 1.00 90.06 101 VAL A N 1
ATOM 784 C CA . VAL A 1 101 ? -0.559 -5.951 -0.450 1.00 90.06 101 VAL A CA 1
ATOM 785 C C . VAL A 1 101 ? -1.572 -6.282 -1.544 1.00 90.06 101 VAL A C 1
ATOM 787 O O . VAL A 1 101 ? -1.283 -6.094 -2.721 1.00 90.06 101 VAL A O 1
ATOM 790 N N . SER A 1 102 ? -2.770 -6.736 -1.160 1.00 91.81 102 SER A N 1
ATOM 791 C CA . SER A 1 102 ? -3.828 -7.070 -2.120 1.00 91.81 102 SER A CA 1
ATOM 792 C C . SER A 1 102 ? -4.267 -5.849 -2.927 1.00 91.81 102 SER A C 1
ATOM 794 O O . SER A 1 102 ? -4.369 -5.946 -4.145 1.00 91.81 102 SER A O 1
ATOM 796 N N . GLN A 1 103 ? -4.415 -4.687 -2.285 1.00 93.81 103 GLN A N 1
ATOM 797 C CA . GLN A 1 103 ? -4.761 -3.456 -2.989 1.00 93.81 103 GLN A CA 1
ATOM 798 C C . GLN A 1 103 ? -3.669 -3.019 -3.980 1.00 93.81 103 GLN A C 1
ATOM 800 O O . GLN A 1 103 ? -3.991 -2.659 -5.108 1.00 93.81 103 GLN A O 1
ATOM 805 N N . LEU A 1 104 ? -2.385 -3.107 -3.614 1.00 91.50 104 LEU A N 1
ATOM 806 C CA . LEU A 1 104 ? -1.297 -2.809 -4.557 1.00 91.50 104 LEU A CA 1
ATOM 807 C C . LEU A 1 104 ? -1.316 -3.749 -5.767 1.00 91.50 104 LEU A C 1
ATOM 809 O O . LEU A 1 104 ? -1.085 -3.312 -6.893 1.00 91.50 104 LEU A O 1
ATOM 813 N N . CYS A 1 105 ? -1.610 -5.033 -5.548 1.00 89.50 105 CYS A N 1
ATOM 814 C CA . CYS A 1 105 ? -1.759 -5.999 -6.632 1.00 89.50 105 CYS A CA 1
ATOM 815 C C . CYS A 1 105 ? -2.943 -5.664 -7.548 1.00 89.50 105 CYS A C 1
ATOM 817 O O . CYS A 1 105 ? -2.799 -5.733 -8.769 1.00 89.50 105 CYS A O 1
ATOM 819 N N . ASP A 1 106 ? -4.078 -5.248 -6.983 1.00 89.19 106 ASP A N 1
ATOM 820 C CA . ASP A 1 106 ? -5.242 -4.789 -7.751 1.00 89.19 106 ASP A CA 1
ATOM 821 C C . ASP A 1 106 ? -4.927 -3.518 -8.568 1.00 89.19 106 ASP A C 1
ATOM 823 O O . ASP A 1 106 ? -5.446 -3.336 -9.670 1.00 89.19 106 ASP A O 1
ATOM 827 N N . GLU A 1 107 ? -4.025 -2.667 -8.069 1.00 87.44 107 GLU A N 1
ATOM 828 C CA . GLU A 1 107 ? -3.498 -1.478 -8.758 1.00 87.44 107 GLU A CA 1
ATOM 829 C C . GLU A 1 107 ? -2.430 -1.808 -9.824 1.00 87.44 107 GLU A C 1
ATOM 831 O O . GLU A 1 107 ? -1.913 -0.918 -10.502 1.00 87.44 107 GLU A O 1
ATOM 836 N N . GLY A 1 108 ? -2.131 -3.094 -10.039 1.00 84.94 108 GLY A N 1
ATOM 837 C CA . GLY A 1 108 ? -1.208 -3.566 -11.072 1.00 84.94 108 GLY A CA 1
ATOM 838 C C . GLY A 1 108 ? 0.263 -3.549 -10.659 1.00 84.94 108 GLY A C 1
ATOM 839 O O . GLY A 1 108 ? 1.141 -3.651 -11.521 1.00 84.94 108 GLY A O 1
ATOM 840 N N . LEU A 1 109 ? 0.546 -3.429 -9.362 1.00 86.06 109 LEU A N 1
ATOM 841 C CA . LEU A 1 109 ? 1.897 -3.520 -8.824 1.00 86.06 109 LEU A CA 1
ATOM 842 C C . LEU A 1 109 ? 2.238 -4.966 -8.436 1.00 86.06 109 LEU A C 1
ATOM 844 O O . LEU A 1 109 ? 1.414 -5.725 -7.929 1.00 86.06 109 LEU A O 1
ATOM 848 N N . GLU A 1 110 ? 3.496 -5.341 -8.631 1.00 85.31 110 GLU A N 1
ATOM 849 C CA . GLU A 1 110 ? 4.090 -6.545 -8.066 1.00 85.31 110 GLU A CA 1
ATOM 850 C C . GLU A 1 110 ? 4.787 -6.183 -6.753 1.00 85.31 110 GLU A C 1
ATOM 852 O O . GLU A 1 110 ? 5.654 -5.306 -6.720 1.00 85.31 110 GLU A O 1
ATOM 857 N N . VAL A 1 111 ? 4.415 -6.869 -5.672 1.00 84.56 111 VAL A N 1
ATOM 858 C CA . VAL A 1 111 ? 5.060 -6.719 -4.364 1.00 84.56 111 VAL A CA 1
ATOM 859 C C . VAL A 1 111 ? 6.065 -7.851 -4.181 1.00 84.56 111 VAL A C 1
ATOM 861 O O . VAL A 1 111 ? 5.703 -9.028 -4.204 1.00 84.56 111 VAL A O 1
ATOM 864 N N . ILE A 1 112 ? 7.337 -7.504 -4.021 1.00 82.75 112 ILE A N 1
ATOM 865 C CA . ILE A 1 112 ? 8.448 -8.457 -3.950 1.00 82.75 112 ILE A CA 1
ATOM 866 C C . ILE A 1 112 ? 9.001 -8.428 -2.534 1.00 82.75 112 ILE A C 1
ATOM 868 O O . ILE A 1 112 ? 9.337 -7.365 -2.043 1.00 82.75 112 ILE A O 1
ATOM 872 N N . PHE A 1 113 ? 9.174 -9.585 -1.900 1.00 83.12 113 PHE A N 1
ATOM 873 C CA . PHE A 1 113 ? 9.824 -9.688 -0.592 1.00 83.12 113 PHE A CA 1
ATOM 874 C C . PHE A 1 113 ? 11.188 -10.349 -0.758 1.00 83.12 113 PHE A C 1
ATOM 876 O O . PHE A 1 113 ? 11.287 -11.460 -1.282 1.00 83.12 113 PHE A O 1
ATOM 883 N N . ASN A 1 114 ? 12.251 -9.688 -0.308 1.00 79.31 114 ASN A N 1
ATOM 884 C CA . ASN A 1 114 ? 13.581 -10.282 -0.258 1.00 79.31 114 ASN A CA 1
ATOM 885 C C . ASN A 1 114 ? 14.285 -9.951 1.067 1.00 79.31 114 ASN A C 1
ATOM 887 O O . ASN A 1 114 ? 13.752 -9.246 1.919 1.00 79.31 114 ASN A O 1
ATOM 891 N N . SER A 1 115 ? 15.489 -10.488 1.268 1.00 81.62 115 SER A N 1
ATOM 892 C CA . SER A 1 115 ? 16.230 -10.323 2.527 1.00 81.62 115 SER A CA 1
ATOM 893 C C . SER A 1 115 ? 16.707 -8.894 2.811 1.00 81.62 115 SER A C 1
ATOM 895 O O . SER A 1 115 ? 17.223 -8.641 3.897 1.00 81.62 115 SER A O 1
ATOM 897 N N . LYS A 1 116 ? 16.584 -7.976 1.849 1.00 78.88 116 LYS A N 1
ATOM 898 C CA . LYS A 1 116 ? 17.046 -6.588 1.943 1.00 78.88 116 LYS A CA 1
ATOM 899 C C . LYS A 1 116 ? 15.898 -5.586 1.965 1.00 78.88 116 LYS A C 1
ATOM 901 O O . LYS A 1 116 ? 16.012 -4.567 2.634 1.00 78.88 116 LYS A O 1
ATOM 906 N N . GLU A 1 117 ? 14.839 -5.845 1.207 1.00 78.62 117 GLU A N 1
ATOM 907 C CA . GLU A 1 117 ? 13.803 -4.858 0.912 1.00 78.62 117 GLU A CA 1
ATOM 908 C C . GLU A 1 117 ? 12.478 -5.503 0.485 1.00 78.62 117 GLU A C 1
ATOM 910 O O . GLU A 1 117 ? 12.412 -6.695 0.159 1.00 78.62 117 GLU A O 1
ATOM 915 N N . CYS A 1 118 ? 11.433 -4.670 0.469 1.00 80.38 118 CYS A N 1
ATOM 916 C CA . CYS A 1 118 ? 10.107 -5.016 -0.025 1.00 80.38 118 CYS A CA 1
ATOM 917 C C . CYS A 1 118 ? 9.592 -3.996 -1.063 1.00 80.38 118 CYS A C 1
ATOM 919 O O . CYS A 1 118 ? 8.825 -3.099 -0.701 1.00 80.38 118 CYS A O 1
ATOM 921 N N . PRO A 1 119 ? 10.030 -4.085 -2.335 1.00 80.06 119 PRO A N 1
ATOM 922 C CA . PRO A 1 119 ? 9.497 -3.253 -3.406 1.00 80.06 119 PRO A CA 1
ATOM 923 C C . PRO A 1 119 ? 8.010 -3.479 -3.659 1.00 80.06 119 PRO A C 1
ATOM 925 O O . PRO A 1 119 ? 7.579 -4.627 -3.750 1.00 80.06 119 PRO A O 1
ATOM 928 N N . ALA A 1 120 ? 7.281 -2.404 -3.964 1.00 83.62 120 ALA A N 1
ATOM 929 C CA . ALA A 1 120 ? 6.131 -2.469 -4.868 1.00 83.62 120 ALA A CA 1
ATOM 930 C C . ALA A 1 120 ? 6.513 -1.816 -6.206 1.00 83.62 120 ALA A C 1
ATOM 932 O O . ALA A 1 120 ? 6.881 -0.638 -6.243 1.00 83.62 120 ALA A O 1
ATOM 933 N N . VAL A 1 121 ? 6.481 -2.591 -7.292 1.00 82.38 121 VAL A N 1
ATOM 934 C CA . VAL A 1 121 ? 6.935 -2.174 -8.629 1.00 82.38 121 VAL A CA 1
ATOM 935 C C . VAL A 1 121 ? 5.823 -2.333 -9.651 1.00 82.38 121 VAL A C 1
ATOM 937 O O . VAL A 1 121 ? 5.069 -3.295 -9.610 1.00 82.38 121 VAL A O 1
ATOM 940 N N . ASP A 1 122 ? 5.724 -1.406 -10.599 1.00 80.50 122 ASP A N 1
ATOM 941 C CA . ASP A 1 122 ? 4.746 -1.512 -11.682 1.00 80.50 122 ASP A CA 1
ATOM 942 C C . ASP A 1 122 ? 5.038 -2.750 -12.543 1.00 80.50 122 ASP A C 1
ATOM 944 O O . ASP A 1 122 ? 6.093 -2.852 -13.181 1.00 80.50 122 ASP A O 1
ATOM 948 N N . ALA A 1 123 ? 4.093 -3.695 -12.567 1.00 67.38 123 ALA A N 1
ATOM 949 C CA . ALA A 1 123 ? 4.238 -4.945 -13.302 1.00 67.38 123 ALA A CA 1
ATOM 950 C C . ALA A 1 123 ? 4.393 -4.712 -14.816 1.00 67.38 123 ALA A C 1
ATOM 952 O O . ALA A 1 123 ? 5.025 -5.516 -15.503 1.00 67.38 123 ALA A O 1
ATOM 953 N N . LYS A 1 124 ? 3.879 -3.593 -15.348 1.00 61.47 124 LYS A N 1
ATOM 954 C CA . LYS A 1 124 ? 4.040 -3.205 -16.758 1.00 61.47 124 LYS A CA 1
ATOM 955 C C . LYS A 1 124 ? 5.441 -2.678 -17.035 1.00 61.47 124 LYS A C 1
ATOM 957 O O . LYS A 1 124 ? 6.018 -3.017 -18.064 1.00 61.47 124 LYS A O 1
ATOM 962 N N . ARG A 1 125 ? 6.040 -1.952 -16.085 1.00 53.75 125 ARG A N 1
ATOM 963 C CA . ARG A 1 125 ? 7.449 -1.532 -16.170 1.00 53.75 125 ARG A CA 1
ATOM 964 C C . ARG A 1 125 ? 8.420 -2.697 -16.077 1.00 53.75 125 ARG A C 1
ATOM 966 O O . ARG A 1 125 ? 9.567 -2.535 -16.467 1.00 53.75 125 ARG A O 1
ATOM 973 N N . LYS A 1 126 ? 8.000 -3.883 -15.632 1.00 48.44 126 LYS A N 1
ATOM 974 C CA . LYS A 1 126 ? 8.844 -5.082 -15.724 1.00 48.44 126 LYS A CA 1
ATOM 975 C C . LYS A 1 126 ? 9.207 -5.410 -17.180 1.00 48.44 126 LYS A C 1
ATOM 977 O O . LYS A 1 126 ? 10.291 -5.930 -17.406 1.00 48.44 126 LYS A O 1
ATOM 982 N N . PHE A 1 127 ? 8.373 -5.041 -18.161 1.00 45.44 127 PHE A N 1
ATOM 983 C CA . PHE A 1 127 ? 8.731 -5.121 -19.584 1.00 45.44 127 PHE A CA 1
ATOM 984 C C . PHE A 1 127 ? 9.728 -4.034 -20.017 1.00 45.44 127 PHE A C 1
ATOM 986 O O . PHE A 1 127 ? 10.586 -4.319 -20.845 1.00 45.44 127 PHE A O 1
ATOM 993 N N . ASP A 1 128 ? 9.680 -2.840 -19.419 1.00 44.09 128 ASP A N 1
ATOM 994 C CA . ASP A 1 128 ? 10.627 -1.746 -19.701 1.00 44.09 128 ASP A CA 1
ATOM 995 C C . ASP A 1 128 ? 11.964 -1.884 -18.939 1.00 44.09 128 ASP A C 1
ATOM 997 O O . ASP A 1 128 ? 12.982 -1.326 -19.345 1.00 44.09 128 ASP A O 1
ATOM 1001 N N . LEU A 1 129 ? 11.976 -2.626 -17.825 1.00 45.94 129 LEU A N 1
ATOM 1002 C CA . LEU A 1 129 ? 13.141 -2.865 -16.961 1.00 45.94 129 LEU A CA 1
ATOM 1003 C C . LEU A 1 129 ? 13.916 -4.138 -17.323 1.00 45.94 129 LEU A C 1
ATOM 1005 O O . LEU A 1 129 ? 15.022 -4.342 -16.814 1.00 45.94 129 LEU A O 1
ATOM 1009 N N . VAL A 1 130 ? 13.384 -4.991 -18.205 1.00 52.81 130 VAL A N 1
ATOM 1010 C CA . VAL A 1 130 ? 14.222 -5.978 -18.889 1.00 52.81 130 VAL A CA 1
ATOM 1011 C C . VAL A 1 130 ? 15.061 -5.191 -19.881 1.00 52.81 130 VAL A C 1
ATOM 1013 O O . VAL A 1 130 ? 14.615 -4.882 -20.982 1.00 52.81 130 VAL A O 1
ATOM 1016 N N . GLU A 1 131 ? 16.283 -4.844 -19.474 1.00 61.31 131 GLU A N 1
ATOM 1017 C CA . GLU A 1 131 ? 17.284 -4.336 -20.404 1.00 61.31 131 GLU A CA 1
ATOM 1018 C C . GLU A 1 131 ? 17.317 -5.275 -21.611 1.00 61.31 131 GLU A C 1
ATOM 1020 O O . GLU A 1 131 ? 17.590 -6.475 -21.476 1.00 61.31 131 GLU A O 1
ATOM 1025 N N . SER A 1 132 ? 16.970 -4.745 -22.785 1.00 71.19 132 SER A N 1
ATOM 1026 C CA . SER A 1 132 ? 16.900 -5.567 -23.982 1.00 71.19 132 SER A CA 1
ATOM 1027 C C . SER A 1 132 ? 18.267 -6.215 -24.217 1.00 71.19 132 SER A C 1
ATOM 1029 O O . SER A 1 132 ? 19.320 -5.644 -23.909 1.00 71.19 132 SER A O 1
ATOM 1031 N N . LYS A 1 133 ? 18.294 -7.417 -24.804 1.00 76.69 133 LYS A N 1
ATOM 1032 C CA . LYS A 1 133 ? 19.578 -8.047 -25.160 1.00 76.69 133 LYS A CA 1
ATOM 1033 C C . LYS A 1 133 ? 20.424 -7.109 -26.031 1.00 76.69 133 LYS A C 1
ATOM 1035 O O . LYS A 1 133 ? 21.646 -7.125 -25.917 1.00 76.69 133 LYS A O 1
ATOM 1040 N N . LEU A 1 134 ? 19.789 -6.283 -26.867 1.00 79.12 134 LEU A N 1
ATOM 1041 C CA . LEU A 1 134 ? 20.469 -5.281 -27.681 1.00 79.12 134 LEU A CA 1
ATOM 1042 C C . LEU A 1 134 ? 21.155 -4.207 -26.820 1.00 79.12 134 LEU A C 1
ATOM 1044 O O . LEU A 1 134 ? 22.329 -3.926 -27.053 1.00 79.12 134 LEU A O 1
ATOM 1048 N N . ASP A 1 135 ? 20.478 -3.676 -25.801 1.00 77.81 135 ASP A N 1
ATOM 1049 C CA . ASP A 1 135 ? 21.027 -2.655 -24.898 1.00 77.81 135 ASP A CA 1
ATOM 1050 C C . ASP A 1 135 ? 22.170 -3.208 -24.035 1.00 77.81 135 ASP A C 1
ATOM 1052 O O . ASP A 1 135 ? 23.213 -2.565 -23.883 1.00 77.81 135 ASP A O 1
ATOM 1056 N N . LEU A 1 136 ? 22.038 -4.451 -23.561 1.00 79.62 136 LEU A N 1
ATOM 1057 C CA . LEU A 1 136 ? 23.099 -5.137 -22.824 1.00 79.62 136 LEU A CA 1
ATOM 1058 C C . LEU A 1 136 ? 24.380 -5.266 -23.664 1.00 79.62 136 LEU A C 1
ATOM 1060 O O . LEU A 1 136 ? 25.484 -5.002 -23.180 1.00 79.62 136 LEU A O 1
ATOM 1064 N N . TRP A 1 137 ? 24.256 -5.696 -24.924 1.00 81.69 137 TRP A N 1
ATOM 1065 C CA . TRP A 1 137 ? 25.405 -5.851 -25.821 1.00 81.69 137 TRP A CA 1
ATOM 1066 C C . TRP A 1 137 ? 25.964 -4.509 -26.295 1.00 81.69 137 TRP A C 1
ATOM 1068 O O . TRP A 1 137 ? 27.183 -4.370 -26.399 1.00 81.69 137 TRP A O 1
ATOM 1078 N N . HIS A 1 138 ? 25.108 -3.504 -26.482 1.00 83.81 138 HIS A N 1
ATOM 1079 C CA . HIS A 1 138 ? 25.513 -2.118 -26.691 1.00 83.81 138 HIS A CA 1
ATOM 1080 C C . HIS A 1 138 ? 26.439 -1.634 -25.562 1.00 83.81 138 HIS A C 1
ATOM 1082 O O . HIS A 1 138 ? 27.533 -1.147 -25.848 1.00 83.81 138 HIS A O 1
ATOM 1088 N N . LYS A 1 139 ? 26.074 -1.853 -24.288 1.00 82.69 139 LYS A N 1
ATOM 1089 C CA . LYS A 1 139 ? 26.919 -1.500 -23.130 1.00 82.69 139 LYS A CA 1
ATOM 1090 C C . LYS A 1 139 ? 28.193 -2.345 -23.042 1.00 82.69 139 LYS A C 1
ATOM 1092 O O . LYS A 1 139 ? 29.274 -1.791 -22.860 1.00 82.69 139 LYS A O 1
ATOM 1097 N N . LYS A 1 140 ? 28.102 -3.674 -23.208 1.00 83.19 140 LYS A N 1
ATOM 1098 C CA . LYS A 1 140 ? 29.265 -4.592 -23.160 1.00 83.19 140 LYS A CA 1
ATOM 1099 C C . LYS A 1 140 ? 30.348 -4.243 -24.182 1.00 83.19 140 LYS A C 1
ATOM 1101 O O . LYS A 1 140 ? 31.524 -4.456 -23.905 1.00 83.19 140 LYS A O 1
ATOM 1106 N N . LEU A 1 141 ? 29.957 -3.722 -25.343 1.00 83.62 141 LEU A N 1
ATOM 1107 C CA . LEU A 1 141 ? 30.866 -3.312 -26.416 1.00 83.62 141 LEU A CA 1
ATOM 1108 C C . LEU A 1 141 ? 31.288 -1.838 -26.311 1.00 83.62 141 LEU A C 1
ATOM 1110 O O . LEU A 1 141 ? 31.730 -1.256 -27.297 1.00 83.62 141 LEU A O 1
ATOM 1114 N N . GLY A 1 142 ? 31.157 -1.234 -25.126 1.00 87.38 142 GLY A N 1
ATOM 1115 C CA . GLY A 1 142 ? 31.603 0.134 -24.874 1.00 87.38 142 GLY A CA 1
ATOM 1116 C C . GLY A 1 142 ? 30.693 1.174 -25.514 1.00 87.38 142 GLY A C 1
ATOM 1117 O O . GLY A 1 142 ? 31.182 2.106 -26.141 1.00 87.38 142 GLY A O 1
ATOM 1118 N N . HIS A 1 143 ? 29.377 1.004 -25.364 1.00 88.00 143 HIS A N 1
ATOM 1119 C CA . HIS A 1 143 ? 28.360 1.913 -25.901 1.00 88.00 143 HIS A CA 1
ATOM 1120 C C . HIS A 1 143 ? 28.313 1.968 -27.438 1.00 88.00 143 HIS A C 1
ATOM 1122 O O . HIS A 1 143 ? 28.009 2.994 -28.049 1.00 88.00 143 HIS A O 1
ATOM 1128 N N . MET A 1 144 ? 28.582 0.835 -28.088 1.00 82.94 144 MET A N 1
ATOM 1129 C CA . MET A 1 144 ? 28.554 0.715 -29.545 1.00 82.94 144 MET A CA 1
ATOM 1130 C C . MET A 1 144 ? 27.168 1.031 -30.110 1.00 82.94 144 MET A C 1
ATOM 1132 O O . MET A 1 144 ? 26.199 0.404 -29.704 1.00 82.94 144 MET A O 1
ATOM 1136 N N . ASN A 1 145 ? 27.065 1.922 -31.101 1.00 84.19 145 ASN A N 1
ATOM 1137 C CA . ASN A 1 145 ? 25.798 2.291 -31.747 1.00 84.19 145 ASN A CA 1
ATOM 1138 C C . ASN A 1 145 ? 24.857 1.079 -31.969 1.00 84.19 145 ASN A C 1
ATOM 1140 O O . ASN A 1 145 ? 25.221 0.126 -32.662 1.00 84.19 145 ASN A O 1
ATOM 1144 N N . THR A 1 146 ? 23.654 1.124 -31.382 1.00 81.12 146 THR A N 1
ATOM 1145 C CA . THR A 1 146 ? 22.693 0.001 -31.359 1.00 81.12 146 THR A CA 1
ATOM 1146 C C . THR A 1 146 ? 22.280 -0.441 -32.764 1.00 81.12 146 THR A C 1
ATOM 1148 O O . THR A 1 146 ? 22.168 -1.636 -33.033 1.00 81.12 146 THR A O 1
ATOM 1151 N N . HIS A 1 147 ? 22.147 0.503 -33.699 1.00 82.12 147 HIS A N 1
ATOM 1152 C CA . HIS A 1 147 ? 21.855 0.211 -35.102 1.00 82.12 147 HIS A CA 1
ATOM 1153 C C . HIS A 1 147 ? 23.041 -0.464 -35.815 1.00 82.12 147 HIS A C 1
ATOM 1155 O O . HIS A 1 147 ? 22.859 -1.406 -36.587 1.00 82.12 147 HIS A O 1
ATOM 1161 N N . GLY A 1 148 ? 24.272 -0.033 -35.531 1.00 83.12 148 GLY A N 1
ATOM 1162 C CA . GLY A 1 148 ? 25.491 -0.692 -36.001 1.00 83.12 148 GLY A CA 1
ATOM 1163 C C . GLY A 1 148 ? 25.607 -2.128 -35.488 1.00 83.12 148 GLY A C 1
ATOM 1164 O O . GLY A 1 148 ? 25.868 -3.041 -36.269 1.00 83.12 148 GLY A O 1
ATOM 1165 N N . LEU A 1 149 ? 25.332 -2.342 -34.200 1.00 84.19 149 LEU A N 1
ATOM 1166 C CA . LEU A 1 149 ? 25.321 -3.664 -33.578 1.00 84.19 149 LEU A CA 1
ATOM 1167 C C . LEU A 1 149 ? 24.269 -4.589 -34.211 1.00 84.19 149 LEU A C 1
ATOM 1169 O O . LEU A 1 149 ? 24.601 -5.705 -34.610 1.00 84.19 149 LEU A O 1
ATOM 1173 N N . ALA A 1 150 ? 23.032 -4.115 -34.391 1.00 83.31 150 ALA A N 1
ATOM 1174 C CA . ALA A 1 150 ? 21.975 -4.885 -35.048 1.00 83.31 150 ALA A CA 1
ATOM 1175 C C . ALA A 1 150 ? 22.359 -5.287 -36.485 1.00 83.31 150 ALA A C 1
ATOM 1177 O O . ALA A 1 150 ? 22.096 -6.410 -36.915 1.00 83.31 150 ALA A O 1
ATOM 1178 N N . ARG A 1 151 ? 23.040 -4.403 -37.228 1.00 83.38 151 ARG A N 1
ATOM 1179 C CA . ARG A 1 151 ? 23.549 -4.712 -38.573 1.00 83.38 151 ARG A CA 1
ATOM 1180 C C . ARG A 1 151 ? 24.640 -5.780 -38.566 1.00 83.38 151 ARG A C 1
ATOM 1182 O O . ARG A 1 151 ? 24.611 -6.648 -39.431 1.00 83.38 151 ARG A O 1
ATOM 1189 N N . LEU A 1 152 ? 25.580 -5.731 -37.621 1.00 83.44 152 LEU A N 1
ATOM 1190 C CA . LEU A 1 152 ? 26.658 -6.723 -37.521 1.00 83.44 152 LEU A CA 1
ATOM 1191 C C . LEU A 1 152 ? 26.133 -8.114 -37.160 1.00 83.44 152 LEU A C 1
ATOM 1193 O O . LEU A 1 152 ? 26.595 -9.103 -37.725 1.00 83.44 152 LEU A O 1
ATOM 1197 N N . VAL A 1 153 ? 25.149 -8.183 -36.261 1.00 82.94 153 VAL A N 1
ATOM 1198 C CA . VAL A 1 153 ? 24.494 -9.446 -35.895 1.00 82.94 153 VAL A CA 1
ATOM 1199 C C . VAL A 1 153 ? 23.695 -10.004 -37.071 1.00 82.94 153 VAL A C 1
ATOM 1201 O O . VAL A 1 153 ? 23.853 -11.173 -37.399 1.00 82.94 153 VAL A O 1
ATOM 1204 N N . ASN A 1 154 ? 22.918 -9.167 -37.768 1.00 82.19 154 ASN A N 1
ATOM 1205 C CA . ASN A 1 154 ? 22.156 -9.592 -38.952 1.00 82.19 154 ASN A CA 1
ATOM 1206 C C . ASN A 1 154 ? 23.042 -10.019 -40.130 1.00 82.19 154 ASN A C 1
ATOM 1208 O O . ASN A 1 154 ? 22.601 -10.790 -40.975 1.00 82.19 154 ASN A O 1
ATOM 1212 N N . ALA A 1 155 ? 24.265 -9.495 -40.216 1.00 84.25 155 ALA A N 1
ATOM 1213 C CA . ALA A 1 155 ? 25.231 -9.888 -41.234 1.00 84.25 155 ALA A CA 1
ATOM 1214 C C . ALA A 1 155 ? 26.047 -11.136 -40.841 1.00 84.25 155 ALA A C 1
ATOM 1216 O O . ALA A 1 155 ? 26.876 -11.572 -41.633 1.00 84.25 155 ALA A O 1
ATOM 1217 N N . GLU A 1 156 ? 25.857 -11.677 -39.630 1.00 81.69 156 GLU A N 1
ATOM 1218 C CA . GLU A 1 156 ? 26.580 -12.840 -39.086 1.00 81.69 156 GLU A CA 1
ATOM 1219 C C . GLU A 1 156 ? 28.119 -12.708 -39.130 1.00 81.69 156 GLU A C 1
ATOM 1221 O O . GLU A 1 156 ? 28.857 -13.692 -39.151 1.00 81.69 156 GLU A O 1
ATOM 1226 N N . VAL A 1 157 ? 28.638 -11.475 -39.110 1.00 83.06 157 VAL A N 1
ATOM 1227 C CA . VAL A 1 157 ? 30.081 -11.201 -39.264 1.00 83.06 157 VAL A CA 1
ATOM 1228 C C . VAL A 1 157 ? 30.871 -11.269 -37.952 1.00 83.06 157 VAL A C 1
ATOM 1230 O O . VAL A 1 157 ? 32.101 -11.203 -37.970 1.00 83.06 157 VAL A O 1
ATOM 1233 N N . VAL A 1 158 ? 30.197 -11.415 -36.805 1.00 78.00 158 VAL A N 1
ATOM 1234 C CA . VAL A 1 158 ? 30.825 -11.512 -35.477 1.00 78.00 158 VAL A CA 1
ATOM 1235 C C . VAL A 1 158 ? 30.446 -12.832 -34.813 1.00 78.00 158 VAL A C 1
ATOM 1237 O O . VAL A 1 158 ? 29.272 -13.134 -34.617 1.00 78.00 158 VAL A O 1
ATOM 1240 N N . ARG A 1 159 ? 31.452 -13.624 -34.427 1.00 79.56 159 ARG A N 1
ATOM 1241 C CA . ARG A 1 159 ? 31.249 -14.903 -33.732 1.00 79.56 159 ARG A CA 1
ATOM 1242 C C . ARG A 1 159 ? 30.956 -14.682 -32.246 1.00 79.56 159 ARG A C 1
ATOM 1244 O O . ARG A 1 159 ? 31.599 -13.856 -31.607 1.00 79.56 159 ARG A O 1
ATOM 1251 N N . GLY A 1 160 ? 30.029 -15.467 -31.693 1.00 76.25 160 GLY A N 1
ATOM 1252 C CA . GLY A 1 160 ? 29.738 -15.506 -30.252 1.00 76.25 160 GLY A CA 1
ATOM 1253 C C . GLY A 1 160 ? 28.687 -14.508 -29.750 1.00 76.25 160 GLY A C 1
ATOM 1254 O O . GLY A 1 160 ? 28.398 -14.506 -28.555 1.00 76.25 160 GLY A O 1
ATOM 1255 N N . ILE A 1 161 ? 28.088 -13.697 -30.629 1.00 75.06 161 ILE A N 1
ATOM 1256 C CA . ILE A 1 161 ? 26.961 -12.823 -30.272 1.00 75.06 161 ILE A CA 1
ATOM 1257 C C . ILE A 1 161 ? 25.642 -13.582 -30.528 1.00 75.06 161 ILE A C 1
ATOM 1259 O O . ILE A 1 161 ? 25.460 -14.105 -31.628 1.00 75.06 161 ILE A O 1
ATOM 1263 N N . PRO A 1 162 ? 24.727 -13.685 -29.543 1.00 71.62 162 PRO A N 1
ATOM 1264 C CA . PRO A 1 162 ? 23.422 -14.317 -29.734 1.00 71.62 162 PRO A CA 1
ATOM 1265 C C . PRO A 1 162 ? 22.540 -13.478 -30.668 1.00 71.62 162 PRO A C 1
ATOM 1267 O O . PRO A 1 162 ? 22.726 -12.270 -30.767 1.00 71.62 162 PRO A O 1
ATOM 1270 N N . GLY A 1 163 ? 21.540 -14.092 -31.307 1.00 72.88 163 GLY A N 1
ATOM 1271 C CA . GLY A 1 163 ? 20.555 -13.350 -32.102 1.00 72.88 163 GLY A CA 1
ATOM 1272 C C . GLY A 1 163 ? 19.897 -12.238 -31.274 1.00 72.88 163 GLY A C 1
ATOM 1273 O O . GLY A 1 163 ? 19.372 -12.501 -30.187 1.00 72.88 163 GLY A O 1
ATOM 1274 N N . LEU A 1 164 ? 19.973 -11.000 -31.770 1.00 75.56 164 LEU A N 1
ATOM 1275 C CA . LEU A 1 164 ? 19.451 -9.801 -31.110 1.00 75.56 164 LEU A CA 1
ATOM 1276 C C . LEU A 1 164 ? 18.186 -9.301 -31.813 1.00 75.56 164 LEU A C 1
ATOM 1278 O O . LEU A 1 164 ? 17.983 -9.524 -33.007 1.00 75.56 164 LEU A O 1
ATOM 1282 N N . GLU A 1 165 ? 17.338 -8.610 -31.058 1.00 69.81 165 GLU A N 1
ATOM 1283 C CA . GLU A 1 165 ? 16.146 -7.949 -31.588 1.00 69.81 165 GLU A CA 1
ATOM 1284 C C . GLU A 1 165 ? 16.524 -6.776 -32.502 1.00 69.81 165 GLU A C 1
ATOM 1286 O O . GLU A 1 165 ? 17.594 -6.177 -32.380 1.00 69.81 165 GLU A O 1
ATOM 1291 N N . LYS A 1 166 ? 15.643 -6.460 -33.457 1.00 63.03 166 LYS A N 1
ATOM 1292 C CA . LYS A 1 166 ? 15.962 -5.540 -34.558 1.00 63.03 166 LYS A CA 1
ATOM 1293 C C . LYS A 1 166 ? 15.973 -4.065 -34.149 1.00 63.03 166 LYS A C 1
ATOM 1295 O O . LYS A 1 166 ? 16.590 -3.284 -34.867 1.00 63.03 166 LYS A O 1
ATOM 1300 N N . GLN A 1 167 ? 15.307 -3.688 -33.054 1.00 59.03 167 GLN A N 1
ATOM 1301 C CA . GLN A 1 167 ? 15.176 -2.298 -32.605 1.00 59.03 167 GLN A CA 1
ATOM 1302 C C . GLN A 1 167 ? 14.757 -2.206 -31.135 1.00 59.03 167 GLN A C 1
ATOM 1304 O O . GLN A 1 167 ? 13.949 -3.006 -30.671 1.00 59.03 167 GLN A O 1
ATOM 1309 N N . THR A 1 168 ? 15.264 -1.184 -30.446 1.00 59.78 168 THR A N 1
ATOM 1310 C CA . THR A 1 168 ? 14.811 -0.742 -29.121 1.00 59.78 168 THR A CA 1
ATOM 1311 C C . THR A 1 168 ? 14.505 0.753 -29.211 1.00 59.78 168 THR A C 1
ATOM 1313 O O . THR A 1 168 ? 15.203 1.489 -29.909 1.00 59.78 168 THR A O 1
ATOM 1316 N N . ASN A 1 169 ? 13.449 1.218 -28.538 1.00 57.34 169 ASN A N 1
ATOM 1317 C CA . ASN A 1 169 ? 13.096 2.648 -28.488 1.00 57.34 169 ASN A CA 1
ATOM 1318 C C . ASN A 1 169 ? 13.873 3.410 -27.398 1.00 57.34 169 ASN A C 1
ATOM 1320 O O . ASN A 1 169 ? 13.569 4.565 -27.107 1.00 57.34 169 ASN A O 1
ATOM 1324 N N . ILE A 1 170 ? 14.852 2.760 -26.767 1.00 59.41 170 ILE A N 1
ATOM 1325 C CA . ILE A 1 170 ? 15.548 3.261 -25.587 1.00 59.41 170 ILE A CA 1
ATOM 1326 C C . ILE A 1 170 ? 16.933 3.746 -26.014 1.00 59.41 170 ILE A C 1
ATOM 1328 O O . ILE A 1 170 ? 17.763 2.977 -26.493 1.00 59.41 170 ILE A O 1
ATOM 1332 N N . VAL A 1 171 ? 17.188 5.042 -25.838 1.00 64.38 171 VAL A N 1
ATOM 1333 C CA . VAL A 1 171 ? 18.519 5.628 -26.026 1.00 64.38 171 VAL A CA 1
ATOM 1334 C C . VAL A 1 171 ? 19.282 5.507 -24.712 1.00 64.38 171 VAL A C 1
ATOM 1336 O O . VAL A 1 171 ? 18.809 5.952 -23.665 1.00 64.38 171 VAL A O 1
ATOM 1339 N N . CYS A 1 172 ? 20.469 4.901 -24.752 1.00 70.31 172 CYS A N 1
ATOM 1340 C CA . CYS A 1 172 ? 21.333 4.810 -23.581 1.00 70.31 172 CYS A CA 1
ATOM 1341 C C . CYS A 1 172 ? 21.694 6.215 -23.072 1.00 70.31 172 CYS A C 1
ATOM 1343 O O . CYS A 1 172 ? 22.214 7.032 -23.827 1.00 70.31 172 CYS A O 1
ATOM 1345 N N . GLY A 1 173 ? 21.477 6.478 -21.778 1.00 64.12 173 GLY A N 1
ATOM 1346 C CA . GLY A 1 173 ? 21.745 7.781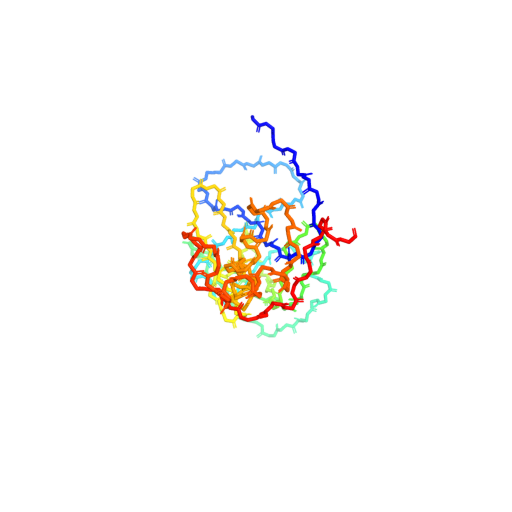 -21.151 1.00 64.12 173 GLY A CA 1
ATOM 1347 C C . GLY A 1 173 ? 23.191 8.284 -21.282 1.00 64.12 173 GLY A C 1
ATOM 1348 O O . GLY A 1 173 ? 23.421 9.484 -21.233 1.00 64.12 173 GLY A O 1
ATOM 1349 N N . ALA A 1 174 ? 24.157 7.382 -21.485 1.00 67.81 174 ALA A N 1
ATOM 1350 C CA . ALA A 1 174 ? 25.569 7.712 -21.698 1.00 67.81 174 ALA A CA 1
ATOM 1351 C C . ALA A 1 174 ? 25.943 7.945 -23.179 1.00 67.81 174 ALA A C 1
ATOM 1353 O O . ALA A 1 174 ? 27.099 8.229 -23.473 1.00 67.81 174 ALA A O 1
ATOM 1354 N N . CYS A 1 175 ? 24.993 7.782 -24.106 1.00 71.75 175 CYS A N 1
ATOM 1355 C CA . CYS A 1 175 ? 25.185 7.956 -25.552 1.00 71.75 175 CYS A CA 1
ATOM 1356 C C . CYS A 1 175 ? 24.520 9.216 -26.110 1.00 71.75 175 CYS A C 1
ATOM 1358 O O . CYS A 1 175 ? 24.398 9.338 -27.331 1.00 71.75 175 CYS A O 1
ATOM 1360 N N . TYR A 1 176 ? 24.064 10.097 -25.218 1.00 59.81 176 TYR A N 1
ATOM 1361 C CA . TYR A 1 176 ? 23.691 11.468 -25.547 1.00 59.81 176 TYR A CA 1
ATOM 1362 C C . TYR A 1 176 ? 24.929 12.328 -25.802 1.00 59.81 176 TYR A C 1
ATOM 1364 O O . TYR A 1 176 ? 25.962 12.088 -25.136 1.00 59.81 176 TYR A O 1
#

Sequence (176 aa):
MVCNLARIQEATYMISNVAYTSAESSSQDDSPWYFDSCFSKHMTENQDYIEKLEHVKGGKVTFGDGGQGKIHGVGMMERADLPRLINVYFVDGLRANLISVSQLCDEGLEVIFNSKECPAVDAKRKFDLVESKLDLWHKKLGHMNTHGLARLVNAEVVRGIPGLEKQTNIVCGACY

Organism: Brassica oleracea (NCBI:txid3712)

pLDDT: mean 75.38, std 19.21, range [23.72, 96.75]

InterPro domains:
  IPR025724 GAG-pre-integrase domain [PF13976] (130-175)
  IPR054722 Retrovirus-related Pol polyprotein from transposon TNT 1-94-like, beta-barrel domain [PF22936] (33-108)

Secondary structure (DSSP, 8-state):
---PPPP------EE-BPPP-------SS-PPEEEESS-SS-EES-GGG-SS-EE----EEEPTTS-EEEEEEEEEE--TTS--EEEEEEETT--SEEEEHHHHHHTTEEE---SS--EEEETTHHHHHS--HHHHHHHHTTS--HHHHHHHHHTT-STTPPP--S--S---GGG-

Radius of gyration: 22.73 Å; chains: 1; bounding box: 52×31×62 Å

=== Feature glossary ===
A reading guide for the features in this record.

Start from the sequence.

  · Sequence gives the chain of amino acids in standard one-letter code (A=alanine, C=cysteine, …, Y=tyrosine), read N→C. It is the only feature that is directly encoded by the gene; all structural features are derived from the folded form of this sequence.

Fold it, and you get atomic coordinates and the backbone conformation that goes with them.

  · The mmCIF table is the protein's shape written out atom by atom. For each backbone N, Cα, C, and carbonyl O, it records an (x, y, z) coordinate triple in Å plus the residue type, chain letter, and residue number.

  · Backbone dihedral angles. Every residue except chain termini has a φ (preceding-C → N → Cα → C) and a ψ (N → Cα → C → next-N). They are reported in degrees following the IUPAC sign convention. Secondary structure is essentially a statement about which (φ, ψ) basin each residue occupies.

  · DSSP 8-state secondary structure assigns each residue one of H (α-helix), G (3₁₀-helix), I (π-helix), E (extended β-strand), B (isolated β-bridge), T (hydrogen-bonded turn), S (bend), or '-' (coil). The assignment is computed from backbone hydrogen-bond geometry via the Kabsch–Sander algorithm.

  · P-SEA three-state annotation labels each residue as helix, strand, or coil based purely on the geometry of the Cα trace. It serves as a fallback when the full backbone (and thus DSSP) is unavailable.

Summarize the fold with a handful of shape descriptors and a per-residue structural alphabet.

  · Radius of gyration (Rg) is the root-mean-square distance of Cα atoms from their centroid — a single number for overall size and compactness. A globular domain of N residues has Rg ≈ 2.2·N^0.38 Å; an extended or disordered chain has a much larger Rg. The Cα contact count is the number of residue pairs whose Cα atoms are within 8 Å and are more than four positions apart in sequence — a standard proxy for tertiary packing density. The bounding box is the smallest axis-aligned box enclosing all Cα atoms.

  · Foldseek's 3Di representation compresses backbone geometry into a per-residue letter drawn from a learned twenty-state alphabet. It captures the tertiary interaction pattern around each residue — which residues are packed against it in space, regardless of where they are in sequence.

  · Accessible surface area quantifies burial. A residue with SASA near zero is packed into the hydrophobic core; one with SASA >100 Å² sits on the surface. Computed here via the Shrake–Rupley numerical algorithm with a 1.4 Å probe.

Ask how reliable the model is.

  · For AlphaFold models, the B-factor field carries pLDDT — the model's own estimate of local accuracy on a 0–100 scale. Regions with pLDDT<50 should be treated as essentially unmodeled; they often correspond to intrinsically disordered segments.

  · For experimental (PDB) structures, the B-factor (temperature factor) quantifies the positional spread of each atom in the crystal — a combination of thermal vibration and static disorder — in units of Å². High B-factors mark flexible loops or poorly resolved regions; low B-factors mark the rigid, well-ordered core.

  · PAE(i, j) answers: if I align the predicted and true structures on residue i, how far off (in Å) do I expect residue j to be? A block-diagonal PAE matrix with low values on the blocks and high values off-diagonal is the signature of a multi-domain protein with confidently predicted domains but uncertain inter-domain orientation.

Place it in context: what it resembles, what it is annotated as, and how it looks.

  · Structural nearest neighbors (via Foldseek easy-search vs the PDB). Reported per hit: target PDB id, E-value, and alignment TM-score. A TM-score above ~0.5 is the conventional threshold for 'same fold'.

  · Functional annotations link the protein to curated databases. InterPro entries identify conserved domains and families by matching the sequence against member-database signatures (Pfam, PROSITE, CDD, …). Gene Ontology (GO) terms describe molecular function, biological process, and cellular component in a controlled vocabulary. CATH places the structure in a hierarchical fold classification (Class/Architecture/Topology/Homologous-superfamily). The organism is the source species.

  · Plot images: a contact map (which residues are close in 3D, as an N×N binary image), a Ramachandran scatter (backbone torsion angles, revealing secondary-structure composition at a glance), and — for AlphaFold structures — a PAE heatmap (pairwise prediction confidence).

  · Structure images are PyMOL renders from six orthogonal camera directions. Cartoon representation draws helices as coils and strands as arrows; sticks shows the backbone as bonds; surface shows the solvent-excluded envelope. Rainbow coloring maps sequence position to hue (blue→red, N→C); chain coloring assigns a distinct color per polypeptide.